Protein AF-A0A7R9DCB0-F1 (afdb_monomer_lite)

Foldseek 3Di:
DDPVVLVQLLDLVSLQVLLVLLVDDPPDPVSVVVNVVSVVVVLVVLPVPPRCLSNLLSQLPPHDLVSVLVSCVSDVSSLVSVLVVLVVLVVQWDWDQDPVGTAIDGDPVPPDHPRSGPVSSVVSLVSQCVRDDPSVVVSVVSVVVPQPDDPQQAQLLVVLCVVCVVVVHHSVQKFKAAPVLHTDDSRDGPNVCCVVRNRHMDMDGPVSRPPPDDDPPPDDD

pLDDT: mean 75.62, std 14.61, range [38.06, 93.31]

Radius of gyration: 23.52 Å; chains: 1; bounding box: 50×30×94 Å

Secondary structure (DSSP, 8-state):
--HHHHHHHT-HHHHHHHHHHHTS---SHHHHHHHHHHHHHHHHHHH-TTT-HHHHHIIIIIS-HHHHHHHHHH-HHHHHHHHHHHHHHHHTEEEEEETTEEEEEE-TT-TT-----HHHHHHHHHHHHT-SHHHHHHHHHHHHHS-----TTSBHHHHHHHHHHHTTS-GGGEEEEETT-PBPPSSSBHHHHHHHH-S-EEEEEGGGTTTT-----PPP-

Sequence (221 aa):
MSQDIMILISDPQFAQKVLQVLLFEENEEEVRDLQNEVLKTVLVNMDDKKLLLPFWYALASTIDKTIIVSVCEKYPRFLTALLNLIMWSGKSMVCKYGSVGCTTVAAESESTAPVVQHHHLVELVKYVSMGAGDVGYQMKQVLYTLKLSVPESTPFTAVLKFAAEEFKVPPATSAIITDDGIGINPQQTAGNVFLKHGSELRLIPRDRVGSSTRTFSMGSS

Structure (mmCIF, N/CA/C/O backbone):
data_AF-A0A7R9DCB0-F1
#
_entry.id   AF-A0A7R9DCB0-F1
#
loop_
_atom_site.group_PDB
_atom_site.id
_atom_site.type_symbol
_atom_site.label_atom_id
_atom_site.label_alt_id
_atom_site.label_comp_id
_atom_site.label_asym_id
_atom_site.label_entity_id
_atom_site.label_seq_id
_atom_site.pdbx_PDB_ins_code
_atom_site.Cartn_x
_atom_site.Cartn_y
_atom_site.Cartn_z
_atom_site.occupancy
_atom_site.B_iso_or_equiv
_atom_site.auth_seq_id
_atom_site.auth_comp_id
_atom_site.auth_asym_id
_atom_site.auth_atom_id
_atom_site.pdbx_PDB_model_num
ATOM 1 N N . MET A 1 1 ? 3.752 11.216 25.650 1.00 48.97 1 MET A N 1
ATOM 2 C CA . MET A 1 1 ? 2.800 10.115 25.398 1.00 48.97 1 MET A CA 1
ATOM 3 C C . MET A 1 1 ? 3.544 8.825 25.701 1.00 48.97 1 MET A C 1
ATOM 5 O O . MET A 1 1 ? 4.619 8.635 25.152 1.00 48.97 1 MET A O 1
ATOM 9 N N . SER A 1 2 ? 3.078 8.101 26.722 1.00 49.34 2 SER A N 1
ATOM 10 C CA . SER A 1 2 ? 3.843 7.154 27.557 1.00 49.34 2 SER A CA 1
ATOM 11 C C . SER A 1 2 ? 4.247 5.872 26.818 1.00 49.34 2 SER A C 1
ATOM 13 O O . SER A 1 2 ? 3.501 5.407 25.959 1.00 49.34 2 SER A O 1
ATOM 15 N N . GLN A 1 3 ? 5.384 5.274 27.191 1.00 51.78 3 GLN A N 1
ATOM 16 C CA . GLN A 1 3 ? 5.878 3.964 26.723 1.00 51.78 3 GLN A CA 1
ATOM 17 C C . GLN A 1 3 ? 4.808 2.854 26.724 1.00 51.78 3 GLN A C 1
ATOM 19 O O . GLN A 1 3 ? 4.888 1.930 25.919 1.00 51.78 3 GLN A O 1
ATOM 24 N N . ASP A 1 4 ? 3.780 2.970 27.561 1.00 51.28 4 ASP A N 1
ATOM 25 C CA . ASP A 1 4 ? 2.681 2.005 27.677 1.00 51.28 4 ASP A CA 1
ATOM 26 C C . ASP A 1 4 ? 1.813 1.919 26.412 1.00 51.28 4 ASP A C 1
ATOM 28 O O . ASP A 1 4 ? 1.389 0.834 26.016 1.00 51.28 4 ASP A O 1
ATOM 32 N N . ILE A 1 5 ? 1.602 3.047 25.724 1.00 54.16 5 ILE A N 1
ATOM 33 C CA . ILE A 1 5 ? 0.873 3.078 24.448 1.00 54.16 5 ILE A CA 1
ATOM 34 C C . ILE A 1 5 ? 1.694 2.358 23.369 1.00 54.16 5 ILE A C 1
ATOM 36 O O . ILE A 1 5 ? 1.152 1.568 22.607 1.00 54.16 5 ILE A O 1
ATOM 40 N N . MET A 1 6 ? 3.016 2.543 23.352 1.00 51.22 6 MET A N 1
ATOM 41 C CA . MET A 1 6 ? 3.906 1.860 22.403 1.00 51.22 6 MET A CA 1
ATOM 42 C C . MET A 1 6 ? 3.903 0.337 22.587 1.00 51.22 6 MET A C 1
ATOM 44 O O . MET A 1 6 ? 3.949 -0.401 21.603 1.00 51.22 6 MET A O 1
ATOM 48 N N . ILE A 1 7 ? 3.807 -0.139 23.830 1.00 56.34 7 ILE A N 1
ATOM 49 C CA . ILE A 1 7 ? 3.701 -1.570 24.147 1.00 56.34 7 ILE A CA 1
ATOM 50 C C . ILE A 1 7 ? 2.356 -2.130 23.668 1.00 56.34 7 ILE A C 1
ATOM 52 O O . ILE A 1 7 ? 2.331 -3.182 23.034 1.00 56.34 7 ILE A O 1
ATOM 56 N N . LEU A 1 8 ? 1.253 -1.412 23.902 1.00 56.34 8 LEU A N 1
ATOM 57 C CA . LEU A 1 8 ? -0.088 -1.833 23.482 1.00 56.34 8 LEU A CA 1
ATOM 58 C C . LEU A 1 8 ? -0.230 -1.907 21.958 1.00 56.34 8 LEU A C 1
ATOM 60 O O . LEU A 1 8 ? -0.760 -2.881 21.438 1.00 56.34 8 LEU A O 1
ATOM 64 N N . ILE A 1 9 ? 0.286 -0.919 21.225 1.00 56.91 9 ILE A N 1
ATOM 65 C CA . ILE A 1 9 ? 0.209 -0.905 19.757 1.00 56.91 9 ILE A CA 1
ATOM 66 C C . ILE A 1 9 ? 1.151 -1.963 19.131 1.00 56.91 9 ILE A C 1
ATOM 68 O O . ILE A 1 9 ? 0.952 -2.393 17.994 1.00 56.91 9 ILE A O 1
ATOM 72 N N . SER A 1 10 ? 2.161 -2.426 19.876 1.00 62.38 10 SER A N 1
ATOM 73 C CA . SER A 1 10 ? 3.042 -3.518 19.442 1.00 62.38 10 SER A CA 1
ATOM 74 C C . SER A 1 10 ? 2.387 -4.898 19.507 1.00 62.38 10 SER A C 1
ATOM 76 O O . SER A 1 10 ? 2.922 -5.829 18.909 1.00 62.38 10 SER A O 1
ATOM 78 N N . ASP A 1 11 ? 1.254 -5.047 20.203 1.00 76.44 11 ASP A N 1
ATOM 79 C CA . ASP A 1 11 ? 0.471 -6.282 20.212 1.00 76.44 11 ASP A CA 1
ATOM 80 C C . ASP A 1 11 ? -0.483 -6.326 18.997 1.00 76.44 11 ASP A C 1
ATOM 82 O O . ASP A 1 11 ? -1.438 -5.543 18.920 1.00 76.44 11 ASP A O 1
ATOM 86 N N . PRO A 1 12 ? -0.286 -7.271 18.056 1.00 74.19 12 PRO A N 1
ATOM 87 C CA . PRO A 1 12 ? -1.187 -7.484 16.930 1.00 74.19 12 PRO A CA 1
ATOM 88 C C . PRO A 1 12 ? -2.656 -7.666 17.304 1.00 74.19 12 PRO A C 1
ATOM 90 O O . PRO A 1 12 ? -3.538 -7.209 16.575 1.00 74.19 12 PRO A O 1
ATOM 93 N N . GLN A 1 13 ? -2.932 -8.344 18.421 1.00 81.38 13 GLN A N 1
ATOM 94 C CA . GLN A 1 13 ? -4.302 -8.628 18.842 1.00 81.38 13 GLN A CA 1
ATOM 95 C C . GLN A 1 13 ? -4.990 -7.360 19.335 1.00 81.38 13 GLN A C 1
ATOM 97 O O . GLN A 1 13 ? -6.164 -7.133 19.035 1.00 81.38 13 GLN A O 1
ATOM 102 N N . PHE A 1 14 ? -4.255 -6.513 20.054 1.00 82.50 14 PHE A N 1
ATOM 103 C CA . PHE A 1 14 ? -4.740 -5.203 20.458 1.00 82.50 14 PHE A CA 1
ATOM 104 C C . PHE A 1 14 ? -5.009 -4.317 19.238 1.00 82.50 14 PHE A C 1
ATOM 106 O O . PHE A 1 14 ? -6.107 -3.777 19.110 1.00 82.50 14 PHE A O 1
ATOM 113 N N . ALA A 1 15 ? -4.064 -4.236 18.297 1.00 79.44 15 ALA A N 1
ATOM 114 C CA . ALA A 1 15 ? -4.225 -3.459 17.069 1.00 79.44 15 ALA A CA 1
ATOM 115 C C . ALA A 1 15 ? -5.447 -3.911 16.247 1.00 79.44 15 ALA A C 1
ATOM 117 O O . ALA A 1 15 ? -6.236 -3.080 15.795 1.00 79.44 15 ALA A O 1
ATOM 118 N N . GLN A 1 16 ? -5.664 -5.223 16.116 1.00 85.75 16 GLN A N 1
ATOM 119 C CA . GLN A 1 16 ? -6.851 -5.759 15.452 1.00 85.75 16 GLN A CA 1
ATOM 120 C C . GLN A 1 16 ? -8.144 -5.374 16.180 1.00 85.75 16 GLN A C 1
ATOM 122 O O . GLN A 1 16 ? -9.100 -4.953 15.530 1.00 85.75 16 GLN A O 1
ATOM 127 N N . LYS A 1 17 ? -8.184 -5.473 17.515 1.00 87.12 17 LYS A N 1
ATOM 128 C CA . LYS A 1 17 ? -9.358 -5.061 18.300 1.00 87.12 17 LYS A CA 1
ATOM 129 C C . LYS A 1 17 ? -9.654 -3.571 18.153 1.00 87.12 17 LYS A C 1
ATOM 131 O O . LYS A 1 17 ? -10.816 -3.206 18.021 1.00 87.12 17 LYS A O 1
ATOM 136 N N . VAL A 1 18 ? -8.628 -2.720 18.117 1.00 85.81 18 VAL A N 1
ATOM 137 C CA . VAL A 1 18 ? -8.789 -1.278 17.865 1.00 85.81 18 VAL A CA 1
ATOM 138 C C . VAL A 1 18 ? -9.456 -1.032 16.510 1.00 85.81 18 VAL A C 1
ATOM 140 O O . VAL A 1 18 ? -10.394 -0.243 16.426 1.00 85.81 18 VAL A O 1
ATOM 143 N N . LEU A 1 19 ? -9.044 -1.744 15.457 1.00 87.25 19 LEU A N 1
ATOM 144 C CA . LEU A 1 19 ? -9.691 -1.638 14.145 1.00 87.25 19 LEU A CA 1
ATOM 145 C C . LEU A 1 19 ? -11.119 -2.198 14.143 1.00 87.25 19 LEU A C 1
ATOM 147 O O . LEU A 1 19 ? -11.992 -1.635 13.494 1.00 87.25 19 LEU A O 1
ATOM 151 N N . GLN A 1 20 ? -11.391 -3.262 14.899 1.00 89.38 20 GLN A N 1
ATOM 152 C CA . GLN A 1 20 ? -12.753 -3.774 15.067 1.00 89.38 20 GLN A CA 1
ATOM 153 C C . GLN A 1 20 ? -13.662 -2.768 15.780 1.00 89.38 20 GLN A C 1
ATOM 155 O O . GLN A 1 20 ? -14.840 -2.691 15.439 1.00 89.38 20 GLN A O 1
ATOM 160 N N . VAL A 1 21 ? -13.128 -1.946 16.698 1.00 88.88 21 VAL A N 1
ATOM 161 C CA . VAL A 1 21 ? -13.912 -0.880 17.344 1.00 88.88 21 VAL A CA 1
ATOM 162 C C . VAL A 1 21 ? -14.465 0.108 16.317 1.00 88.88 21 VAL A C 1
ATOM 164 O O . VAL A 1 21 ? -15.625 0.515 16.398 1.00 88.88 21 VAL A O 1
ATOM 167 N N . LEU A 1 22 ? -13.660 0.433 15.303 1.00 88.44 22 LEU A N 1
ATOM 168 C CA . LEU A 1 22 ? -14.050 1.307 14.196 1.00 88.44 22 LEU A CA 1
ATOM 169 C C . LEU A 1 22 ? -15.174 0.710 13.330 1.00 88.44 22 LEU A C 1
ATOM 171 O O . LEU A 1 22 ? -15.879 1.447 12.645 1.00 88.44 22 LEU A O 1
ATOM 175 N N . LEU A 1 23 ? -15.375 -0.608 13.370 1.00 90.56 23 LEU A N 1
ATOM 176 C CA . LEU A 1 23 ? -16.387 -1.314 12.582 1.00 90.56 23 LEU A CA 1
ATOM 177 C C . LEU A 1 23 ? -17.675 -1.631 13.354 1.00 90.56 23 LEU A C 1
ATOM 179 O O . LEU A 1 23 ? -18.589 -2.195 12.758 1.00 90.56 23 LEU A O 1
ATOM 183 N N . PHE A 1 24 ? -17.784 -1.277 14.641 1.00 89.31 24 PHE A N 1
ATOM 184 C CA . PHE A 1 24 ? -19.044 -1.450 15.375 1.00 89.31 24 PHE A CA 1
ATOM 185 C C . PHE A 1 24 ? -20.190 -0.645 14.751 1.00 89.31 24 PHE A C 1
ATOM 187 O O . PHE A 1 24 ? -19.980 0.443 14.199 1.00 89.31 24 PHE A O 1
ATOM 194 N N . GLU A 1 25 ? -21.401 -1.191 14.882 1.00 83.94 25 GLU A N 1
ATOM 195 C CA . GLU A 1 25 ? -22.645 -0.541 14.473 1.00 83.94 25 GLU A CA 1
ATOM 196 C C . GLU A 1 25 ? -22.873 0.757 15.256 1.00 83.94 25 GLU A C 1
ATOM 198 O O . GLU A 1 25 ? -22.782 0.802 16.484 1.00 83.94 25 GLU A O 1
ATOM 203 N N . GLU A 1 26 ? -23.192 1.823 14.529 1.00 79.50 26 GLU A N 1
ATOM 204 C CA . GLU A 1 26 ? -23.375 3.175 15.060 1.00 79.50 26 GLU A CA 1
ATOM 205 C C . GLU A 1 26 ? -24.809 3.387 15.558 1.00 79.50 26 GLU A C 1
ATOM 207 O O . GLU A 1 26 ? -25.540 4.246 15.067 1.00 79.50 26 GLU A O 1
ATOM 212 N N . ASN A 1 27 ? -25.230 2.576 16.526 1.00 77.38 27 ASN A N 1
ATOM 213 C CA . ASN A 1 27 ? -26.588 2.652 17.070 1.00 77.38 27 ASN A CA 1
ATOM 214 C C . ASN A 1 27 ? -26.762 3.824 18.058 1.00 77.38 27 ASN A C 1
ATOM 216 O O . ASN A 1 27 ? -27.882 4.275 18.289 1.00 77.38 27 ASN A O 1
ATOM 220 N N . GLU A 1 28 ? -25.659 4.353 18.597 1.00 86.00 28 GLU A N 1
ATOM 221 C CA . GLU A 1 28 ? -25.635 5.422 19.601 1.00 86.00 28 GLU A CA 1
ATOM 222 C C . GLU A 1 28 ? -24.622 6.521 19.226 1.00 86.00 28 GLU A C 1
ATOM 224 O O . GLU A 1 28 ? -23.598 6.269 18.586 1.00 86.00 28 GLU A O 1
ATOM 229 N N . GLU A 1 29 ? -24.904 7.770 19.610 1.00 86.94 29 GLU A N 1
ATOM 230 C CA . GLU A 1 29 ? -24.017 8.921 19.365 1.00 86.94 29 GLU A CA 1
ATOM 231 C C . GLU A 1 29 ? -22.668 8.775 20.084 1.00 86.94 29 GLU A C 1
ATOM 233 O O . GLU A 1 29 ? -21.623 8.996 19.479 1.00 86.94 29 GLU A O 1
ATOM 238 N N . GLU A 1 30 ? -22.683 8.255 21.310 1.00 86.38 30 GLU A N 1
ATOM 239 C CA . GLU A 1 30 ? -21.487 7.997 22.122 1.00 86.38 30 GLU A CA 1
ATOM 240 C C . GLU A 1 30 ? -20.508 7.029 21.434 1.00 86.38 30 GLU A C 1
ATOM 242 O O . GLU A 1 30 ? -19.288 7.203 21.498 1.00 86.38 30 GLU A O 1
ATOM 247 N N . VAL A 1 31 ? -21.034 6.031 20.712 1.00 85.69 31 VAL A N 1
ATOM 248 C CA . VAL A 1 31 ? -20.224 5.068 19.950 1.00 85.69 31 VAL A CA 1
ATOM 249 C C . VAL A 1 31 ? -19.531 5.752 18.772 1.00 85.69 31 VAL A C 1
ATOM 251 O O . VAL A 1 31 ? -18.359 5.473 18.510 1.00 85.69 31 VAL A O 1
ATOM 254 N N . ARG A 1 32 ? -20.205 6.684 18.086 1.00 86.12 32 ARG A N 1
ATOM 255 C CA . ARG A 1 32 ? -19.597 7.468 16.996 1.00 86.12 32 ARG A CA 1
ATOM 256 C C . ARG A 1 32 ? -18.500 8.390 17.503 1.00 86.12 32 ARG A C 1
ATOM 258 O O . ARG A 1 32 ? -17.445 8.471 16.877 1.00 86.12 32 ARG A O 1
ATOM 265 N N . ASP A 1 33 ? -18.716 9.047 18.636 1.00 87.31 33 ASP A N 1
ATOM 266 C CA . ASP A 1 33 ? -17.707 9.916 19.244 1.00 87.31 33 ASP A CA 1
AT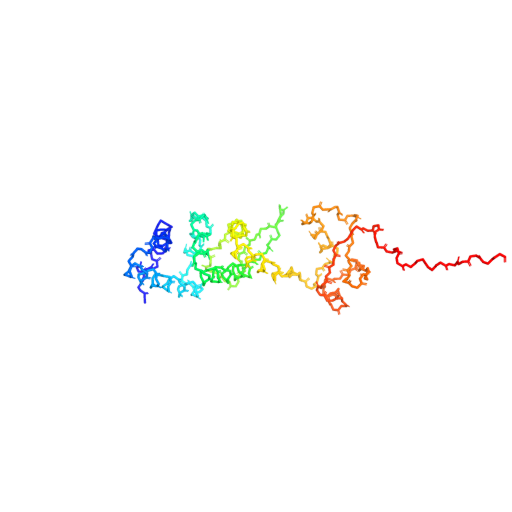OM 267 C C . ASP A 1 33 ? -16.466 9.125 19.659 1.00 87.31 33 ASP A C 1
ATOM 269 O O . ASP A 1 33 ? -15.339 9.521 19.346 1.00 87.31 33 ASP A O 1
ATOM 273 N N . LEU A 1 34 ? -16.663 7.947 20.261 1.00 87.62 34 LEU A N 1
ATOM 274 C CA . LEU A 1 34 ? -15.571 7.031 20.570 1.00 87.62 34 LEU A CA 1
ATOM 275 C C . LEU A 1 34 ? -14.826 6.595 19.301 1.00 87.62 34 LEU A C 1
ATOM 277 O O . LEU A 1 34 ? -13.597 6.649 19.266 1.00 87.62 34 LEU A O 1
ATOM 281 N N . GLN A 1 35 ? -15.541 6.197 18.245 1.00 88.38 35 GLN A N 1
ATOM 282 C CA . GLN A 1 35 ? -14.929 5.808 16.971 1.00 88.38 35 GLN A CA 1
ATOM 283 C C . GLN A 1 35 ? -14.122 6.950 16.348 1.00 88.38 35 GLN A C 1
ATOM 285 O O . GLN A 1 35 ? -13.016 6.718 15.860 1.00 88.38 35 GLN A O 1
ATOM 290 N N . ASN A 1 36 ? -14.625 8.184 16.401 1.00 87.62 36 ASN A N 1
ATOM 291 C CA . ASN A 1 36 ? -13.925 9.358 15.889 1.00 87.62 36 ASN A CA 1
ATOM 292 C C . ASN A 1 36 ? -12.640 9.652 16.671 1.00 87.62 36 ASN A C 1
ATOM 294 O O . ASN A 1 36 ? -11.609 9.940 16.058 1.00 87.62 36 ASN A O 1
ATOM 298 N N . GLU A 1 37 ? -12.664 9.545 18.001 1.00 87.06 37 GLU A N 1
ATOM 299 C CA . GLU A 1 37 ? -11.473 9.787 18.821 1.00 87.06 37 GLU A CA 1
ATOM 300 C C . GLU A 1 37 ? -10.439 8.659 18.668 1.00 87.06 37 GLU A C 1
ATOM 302 O O . GLU A 1 37 ? -9.235 8.924 18.568 1.00 87.06 37 GLU A O 1
ATOM 307 N N . VAL A 1 38 ? -10.893 7.405 18.544 1.00 87.00 38 VAL A N 1
ATOM 308 C CA . VAL A 1 38 ?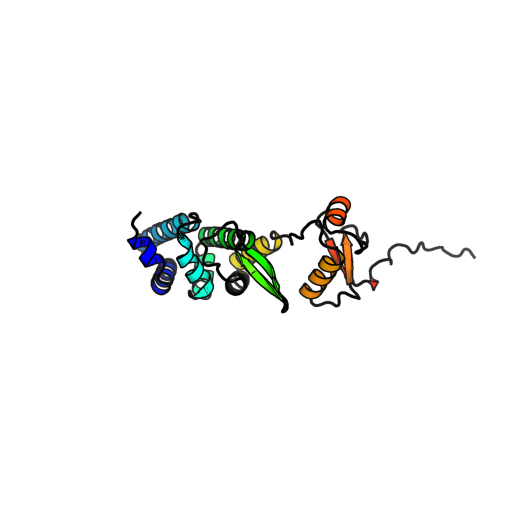 -10.030 6.261 18.208 1.00 87.00 38 VAL A CA 1
ATOM 309 C C . VAL A 1 38 ? -9.402 6.460 16.831 1.00 87.00 38 VAL A C 1
ATOM 311 O O . VAL A 1 38 ? -8.182 6.369 16.705 1.00 87.00 38 VAL A O 1
ATOM 314 N N . LEU A 1 39 ? -10.196 6.792 15.809 1.00 87.12 39 LEU A N 1
ATOM 315 C CA . LEU A 1 39 ? -9.706 7.033 14.452 1.00 87.12 39 LEU A CA 1
ATOM 316 C C . LEU A 1 39 ? -8.674 8.158 14.436 1.00 87.12 39 LEU A C 1
ATOM 318 O O . LEU A 1 39 ? -7.602 8.003 13.862 1.00 87.12 39 LEU A O 1
ATOM 322 N N . LYS A 1 40 ? -8.972 9.282 15.087 1.00 86.00 40 LYS A N 1
ATOM 323 C CA . LYS A 1 40 ? -8.055 10.418 15.199 1.00 86.00 40 LYS A CA 1
ATOM 324 C C . LYS A 1 40 ? -6.747 10.011 15.872 1.00 86.00 40 LYS A C 1
ATOM 326 O O . LYS A 1 40 ? -5.682 10.365 15.377 1.00 86.00 40 LYS A O 1
ATOM 331 N N . THR A 1 41 ? -6.818 9.237 16.953 1.00 82.50 41 THR A N 1
ATOM 332 C CA . THR A 1 41 ? -5.632 8.720 17.643 1.00 82.50 41 THR A CA 1
ATOM 333 C C . THR A 1 41 ? -4.817 7.816 16.723 1.00 82.50 41 THR A C 1
ATOM 335 O O . THR A 1 41 ? -3.604 7.983 16.616 1.00 82.50 41 THR A O 1
ATOM 338 N N . VAL A 1 42 ? -5.460 6.895 16.004 1.00 80.56 42 VAL A N 1
ATOM 339 C CA . VAL A 1 42 ? -4.785 6.016 15.042 1.00 80.56 42 VAL A CA 1
ATOM 340 C C . VAL A 1 42 ? -4.118 6.835 13.935 1.00 80.56 42 VAL A C 1
ATOM 342 O O . VAL A 1 42 ? -2.935 6.639 13.685 1.00 80.56 42 VAL A O 1
ATOM 345 N N . LEU A 1 43 ? -4.819 7.804 13.339 1.00 81.62 43 LEU A N 1
ATOM 346 C CA . LEU A 1 43 ? -4.292 8.658 12.269 1.00 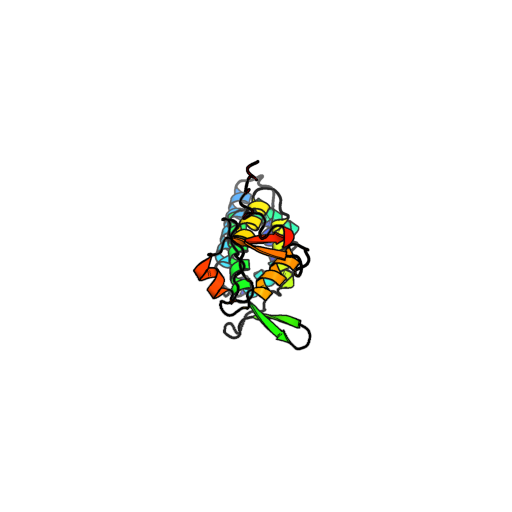81.62 43 LEU A CA 1
ATOM 347 C C . LEU A 1 43 ? -3.095 9.509 12.713 1.00 81.62 43 LEU A C 1
ATOM 349 O O . LEU A 1 43 ? -2.094 9.561 12.007 1.00 81.62 43 LEU A O 1
ATOM 353 N N . VAL A 1 44 ? -3.165 10.134 13.894 1.00 76.81 44 VAL A N 1
ATOM 354 C CA . VAL A 1 44 ? -2.046 10.920 14.446 1.00 76.81 44 VAL A CA 1
ATOM 355 C C . VAL A 1 44 ? -0.812 10.048 14.626 1.00 76.81 44 VAL A C 1
ATOM 357 O O . VAL A 1 44 ? 0.299 10.480 14.328 1.00 76.81 44 VAL A O 1
ATOM 360 N N . ASN A 1 45 ? -1.003 8.809 15.079 1.00 70.88 45 ASN A N 1
ATOM 361 C CA . ASN A 1 45 ? 0.109 7.882 15.174 1.00 70.88 45 ASN A CA 1
ATOM 362 C C . ASN A 1 45 ? 0.585 7.448 13.778 1.00 70.88 45 ASN A C 1
ATOM 364 O O . ASN A 1 45 ? 1.792 7.358 13.592 1.00 70.88 45 ASN A O 1
ATOM 368 N N . MET A 1 46 ? -0.315 7.244 12.795 1.00 71.12 46 MET A N 1
ATOM 369 C CA . MET A 1 46 ? 0.016 6.902 11.391 1.00 71.12 46 MET A CA 1
ATOM 370 C C . MET A 1 46 ? 0.920 7.936 10.716 1.00 71.12 46 MET A C 1
ATOM 372 O O . MET A 1 46 ? 1.751 7.572 9.886 1.00 71.12 46 MET A O 1
ATOM 376 N N . ASP A 1 47 ? 0.831 9.201 11.114 1.00 65.81 47 ASP A N 1
ATOM 377 C CA . ASP A 1 47 ? 1.717 10.248 10.608 1.00 65.81 47 ASP A CA 1
ATOM 378 C C . ASP A 1 47 ? 3.102 10.263 11.294 1.00 65.81 47 ASP A C 1
ATOM 380 O O . ASP A 1 47 ? 4.075 10.770 10.717 1.00 65.81 47 ASP A O 1
ATOM 384 N N . ASP A 1 48 ? 3.245 9.668 12.487 1.00 67.56 48 ASP A N 1
ATOM 385 C CA . ASP A 1 48 ? 4.527 9.572 13.192 1.00 67.56 48 ASP A CA 1
ATOM 386 C C . ASP A 1 48 ? 5.368 8.384 12.691 1.00 67.56 48 ASP A C 1
ATOM 388 O O . ASP A 1 48 ? 5.295 7.239 13.151 1.00 67.56 48 ASP A O 1
ATOM 392 N N . LYS A 1 49 ? 6.244 8.705 11.736 1.00 60.62 49 LYS A N 1
ATOM 393 C CA . LYS A 1 49 ? 7.135 7.774 11.028 1.00 60.62 49 LYS A CA 1
ATOM 394 C C . LYS A 1 49 ? 8.069 6.963 11.940 1.00 60.62 49 LYS A C 1
ATOM 396 O O . LYS A 1 49 ? 8.579 5.939 11.495 1.00 60.62 49 LYS A O 1
ATOM 401 N N . LYS A 1 50 ? 8.336 7.402 13.181 1.00 58.53 50 LYS A N 1
ATOM 402 C CA . LYS A 1 50 ? 9.275 6.731 14.104 1.00 58.53 50 LYS A CA 1
ATOM 403 C C . LYS A 1 50 ? 8.585 5.854 15.150 1.00 58.53 50 LYS A C 1
ATOM 405 O O . LYS A 1 50 ? 9.209 4.903 15.614 1.00 58.53 50 LYS A O 1
ATOM 410 N N . LEU A 1 51 ? 7.335 6.147 15.522 1.00 55.91 51 LEU A N 1
ATOM 411 C CA . LEU A 1 51 ? 6.634 5.419 16.589 1.00 55.91 51 LEU A CA 1
ATOM 412 C C . LEU A 1 51 ? 5.974 4.106 16.130 1.00 55.91 51 LEU A C 1
ATOM 414 O O . LEU A 1 51 ? 5.792 3.198 16.935 1.00 55.91 51 LEU A O 1
ATOM 418 N N . LEU A 1 52 ? 5.626 3.959 14.853 1.00 56.56 52 LEU A N 1
ATOM 419 C CA . LEU A 1 52 ? 4.658 2.930 14.443 1.00 56.56 52 LEU A CA 1
ATOM 420 C C . LEU A 1 52 ? 5.203 1.662 13.806 1.00 56.56 52 LEU A C 1
ATOM 422 O O . LEU A 1 52 ? 4.461 0.796 13.364 1.00 56.56 52 LEU A O 1
ATOM 426 N N . LEU A 1 53 ? 6.501 1.519 13.758 1.00 64.56 53 LEU A N 1
ATOM 427 C CA . LEU A 1 53 ? 7.176 0.351 13.224 1.00 64.56 53 LEU A CA 1
ATOM 428 C C . LEU A 1 53 ? 6.552 -1.018 13.612 1.00 64.56 53 LEU A C 1
ATOM 430 O O . LEU A 1 53 ? 6.328 -1.838 12.717 1.00 64.56 53 LEU A O 1
ATOM 434 N N . PRO A 1 54 ? 6.191 -1.263 14.891 1.00 68.50 54 PRO A N 1
ATOM 435 C CA . PRO A 1 54 ? 5.541 -2.510 15.298 1.00 68.50 54 PRO A CA 1
ATOM 436 C C . PRO A 1 54 ? 4.079 -2.592 14.840 1.00 68.50 54 PRO A C 1
ATOM 438 O O . PRO A 1 54 ? 3.621 -3.648 14.412 1.00 68.50 54 PRO A O 1
ATOM 441 N N . PHE A 1 55 ? 3.361 -1.466 14.860 1.00 70.56 55 PHE A N 1
ATOM 442 C CA . PHE A 1 55 ? 1.985 -1.372 14.372 1.00 70.56 55 PHE A CA 1
ATOM 443 C C . PHE A 1 55 ? 1.889 -1.630 12.873 1.00 70.56 55 PHE A C 1
ATOM 445 O O . PHE A 1 55 ? 0.998 -2.334 12.419 1.00 70.56 55 PHE A O 1
ATOM 452 N N . TRP A 1 56 ? 2.814 -1.072 12.095 1.00 71.81 56 TRP A N 1
ATOM 453 C CA . TRP A 1 56 ? 2.880 -1.249 10.651 1.00 71.81 56 TRP A CA 1
ATOM 454 C C . TRP A 1 56 ? 3.197 -2.682 10.284 1.00 71.81 56 TRP A C 1
ATOM 456 O O . TRP A 1 56 ? 2.568 -3.243 9.387 1.00 71.81 56 TRP A O 1
ATOM 466 N N . TYR A 1 57 ? 4.140 -3.286 11.008 1.00 74.06 57 TYR A N 1
ATOM 467 C CA . TYR A 1 57 ? 4.385 -4.709 10.887 1.00 74.06 57 TYR A CA 1
ATOM 468 C C . TYR A 1 57 ? 3.111 -5.496 11.188 1.00 74.06 57 TYR A C 1
ATOM 470 O O . TYR A 1 57 ? 2.744 -6.352 10.386 1.00 74.06 57 TYR A O 1
ATOM 478 N N . ALA A 1 58 ? 2.396 -5.175 12.268 1.00 76.44 58 ALA A N 1
ATOM 479 C CA . ALA A 1 58 ? 1.153 -5.854 12.601 1.00 76.44 58 ALA A CA 1
ATOM 480 C C . ALA A 1 58 ? 0.084 -5.678 11.506 1.00 76.44 58 ALA A C 1
ATOM 482 O O . ALA A 1 58 ? -0.499 -6.649 11.030 1.00 76.44 58 ALA A O 1
ATOM 483 N N . LEU A 1 59 ? -0.116 -4.456 11.024 1.00 77.94 59 LEU A N 1
ATOM 484 C CA . LEU A 1 59 ? -1.097 -4.132 9.993 1.00 77.94 59 LEU A CA 1
ATOM 485 C C . LEU A 1 59 ? -0.803 -4.853 8.673 1.00 77.94 59 LEU A C 1
ATOM 487 O O . LEU A 1 59 ? -1.711 -5.400 8.054 1.00 77.94 59 LEU A O 1
ATOM 491 N N . ALA A 1 60 ? 0.461 -4.917 8.258 1.00 75.81 60 ALA A N 1
ATOM 492 C CA . ALA A 1 60 ? 0.838 -5.597 7.023 1.00 75.81 60 ALA A CA 1
ATOM 493 C C . ALA A 1 60 ? 0.860 -7.130 7.162 1.00 75.81 60 ALA A C 1
ATOM 495 O O . ALA A 1 60 ? 0.434 -7.839 6.250 1.00 75.81 60 ALA A O 1
ATOM 496 N N . SER A 1 61 ? 1.355 -7.662 8.283 1.00 75.62 61 SER A N 1
ATOM 497 C CA . SER A 1 61 ? 1.632 -9.099 8.422 1.00 75.62 61 SER A CA 1
ATOM 498 C C . SER A 1 61 ? 0.549 -9.868 9.178 1.00 75.62 61 SER A C 1
ATOM 500 O O . SER A 1 61 ? 0.086 -10.890 8.677 1.00 75.62 61 SER A O 1
ATOM 502 N N . THR A 1 62 ? 0.076 -9.381 10.325 1.00 79.38 62 THR A N 1
ATOM 503 C CA . THR A 1 62 ? -0.716 -10.184 11.273 1.00 79.38 62 THR A CA 1
ATOM 504 C C . THR A 1 62 ? -2.209 -9.875 11.273 1.00 79.38 62 THR A C 1
ATOM 506 O O . THR A 1 62 ? -3.003 -10.802 11.401 1.00 79.38 62 THR A O 1
ATOM 509 N N . ILE A 1 63 ? -2.608 -8.613 11.110 1.00 84.12 63 ILE A N 1
ATOM 510 C CA . ILE A 1 63 ? -4.022 -8.215 11.110 1.00 84.12 63 ILE A CA 1
ATOM 511 C C . ILE A 1 63 ? -4.728 -8.818 9.889 1.00 84.12 63 ILE A C 1
ATOM 513 O O . ILE A 1 63 ? -4.141 -8.928 8.809 1.00 84.12 63 ILE A O 1
ATOM 517 N N . ASP A 1 64 ? -5.991 -9.209 10.062 1.00 85.81 64 ASP A N 1
ATOM 518 C CA . ASP A 1 64 ? -6.853 -9.685 8.980 1.00 85.81 64 ASP A CA 1
ATOM 519 C C . ASP A 1 64 ? -7.095 -8.583 7.933 1.00 85.81 64 ASP A C 1
ATOM 521 O O . ASP A 1 64 ? -7.528 -7.469 8.238 1.00 85.81 64 ASP A O 1
ATOM 525 N N . LYS A 1 65 ? -6.828 -8.912 6.668 1.00 86.81 65 LYS A N 1
ATOM 526 C CA . LYS A 1 65 ? -6.869 -7.971 5.544 1.00 86.81 65 LYS A CA 1
ATOM 527 C C . LYS A 1 65 ? -8.305 -7.539 5.254 1.00 86.81 65 LYS A C 1
ATOM 529 O O . LYS A 1 65 ? -8.512 -6.416 4.809 1.00 86.81 65 LYS A O 1
ATOM 534 N N . THR A 1 66 ? -9.292 -8.380 5.566 1.00 87.12 66 THR A N 1
ATOM 535 C CA . THR A 1 66 ? -10.714 -8.042 5.428 1.00 87.12 66 THR A CA 1
ATOM 536 C C . THR A 1 66 ? -11.111 -6.905 6.367 1.00 87.12 66 THR A C 1
ATOM 538 O O . THR A 1 66 ? -11.763 -5.964 5.931 1.00 87.12 66 THR A O 1
ATOM 541 N N . ILE A 1 67 ? -10.625 -6.917 7.614 1.00 89.06 67 ILE A N 1
ATOM 542 C CA . ILE A 1 67 ? -10.856 -5.841 8.590 1.00 89.06 67 ILE A CA 1
ATOM 543 C C . ILE A 1 67 ? -10.246 -4.534 8.080 1.00 89.06 67 ILE A C 1
ATOM 545 O O . ILE A 1 67 ? -10.895 -3.493 8.124 1.00 89.06 67 ILE A O 1
ATOM 549 N N . ILE A 1 68 ? -9.018 -4.587 7.557 1.00 88.19 68 ILE A N 1
ATOM 550 C CA . ILE A 1 68 ? -8.328 -3.406 7.019 1.00 88.19 68 ILE A CA 1
ATOM 551 C C . ILE A 1 68 ? -9.116 -2.807 5.850 1.00 88.19 68 ILE A C 1
ATOM 553 O O . ILE A 1 68 ? -9.311 -1.592 5.814 1.00 88.19 68 ILE A O 1
ATOM 557 N N . VAL A 1 69 ? -9.590 -3.641 4.919 1.00 88.00 69 VAL A N 1
ATOM 558 C CA . VAL A 1 69 ? -10.404 -3.194 3.779 1.00 88.00 69 VAL A CA 1
ATOM 559 C C . VAL A 1 69 ? -11.703 -2.553 4.262 1.00 88.00 69 VAL A C 1
ATOM 561 O O . VAL A 1 69 ? -11.977 -1.422 3.871 1.00 88.00 69 VAL A O 1
ATOM 564 N N . SER A 1 70 ? -12.435 -3.187 5.181 1.00 89.56 70 SER A N 1
ATOM 565 C CA . SER A 1 70 ? -13.672 -2.624 5.738 1.00 89.56 70 SER A CA 1
ATOM 566 C C . SER A 1 70 ? -13.447 -1.280 6.440 1.00 89.56 70 SER A C 1
ATOM 568 O O . SER A 1 70 ? -14.255 -0.363 6.306 1.00 89.56 70 SER A O 1
ATOM 570 N N . VAL A 1 71 ? -12.332 -1.117 7.166 1.00 90.19 71 VAL A N 1
ATOM 571 C CA . VAL A 1 71 ? -11.977 0.170 7.794 1.00 90.19 71 VAL A CA 1
ATOM 572 C C . VAL A 1 71 ? -11.639 1.219 6.735 1.00 90.19 71 VAL A C 1
ATOM 574 O O . VAL A 1 71 ? -12.052 2.368 6.875 1.00 90.19 71 VAL A O 1
ATOM 577 N N . CYS A 1 72 ? -10.932 0.847 5.664 1.00 89.31 72 CYS A N 1
ATOM 578 C CA . CYS A 1 72 ? -10.657 1.751 4.543 1.00 89.31 72 CYS A CA 1
ATOM 579 C C . CYS A 1 72 ? -11.944 2.186 3.827 1.00 89.31 72 CYS A C 1
ATOM 581 O O . CYS A 1 72 ? -12.044 3.344 3.426 1.00 89.31 72 CYS A O 1
ATOM 583 N N . GLU A 1 73 ? -12.918 1.280 3.687 1.00 87.75 73 GLU A N 1
ATOM 584 C CA . GLU A 1 73 ? -14.229 1.552 3.080 1.00 87.75 73 GLU A CA 1
ATOM 585 C C . GLU A 1 73 ? -15.055 2.505 3.941 1.00 87.75 73 GLU A C 1
ATOM 587 O O . GLU A 1 73 ? -15.643 3.453 3.420 1.00 87.75 73 GLU A O 1
ATOM 592 N N . LYS A 1 74 ? -15.041 2.312 5.264 1.00 88.19 74 LYS A N 1
ATOM 593 C CA . LYS A 1 74 ? -15.761 3.179 6.201 1.00 88.19 74 LYS A CA 1
ATOM 594 C C . LYS A 1 74 ? -15.079 4.541 6.399 1.00 88.19 74 LYS A C 1
ATOM 596 O O . LYS A 1 74 ? -15.762 5.553 6.539 1.00 88.19 74 LYS A O 1
ATOM 601 N N . TYR A 1 75 ? -13.744 4.596 6.388 1.00 88.62 75 TYR A N 1
ATOM 602 C CA . TYR A 1 75 ? -12.972 5.800 6.716 1.00 88.62 75 TYR A CA 1
ATOM 603 C C . TYR A 1 75 ? -11.923 6.144 5.640 1.00 88.62 75 TYR A C 1
ATOM 605 O O . TYR A 1 75 ? -10.758 5.752 5.752 1.00 88.62 75 TYR A O 1
ATOM 613 N N . PRO A 1 76 ? -12.254 7.002 4.655 1.00 85.75 76 PRO A N 1
ATOM 614 C CA . PRO A 1 76 ? -11.323 7.391 3.587 1.00 85.75 76 PRO A CA 1
ATOM 615 C C . PRO A 1 76 ? -10.018 8.035 4.080 1.00 85.75 76 PRO A C 1
ATOM 617 O O . PRO A 1 76 ? -8.966 7.883 3.466 1.00 85.75 76 PRO A O 1
ATOM 620 N N . ARG A 1 77 ? -10.049 8.735 5.225 1.00 85.69 77 ARG A N 1
ATOM 621 C CA . ARG A 1 77 ? -8.834 9.301 5.842 1.00 85.69 77 ARG A CA 1
ATOM 622 C C . ARG A 1 77 ? -7.836 8.218 6.257 1.00 85.69 77 ARG A C 1
ATOM 624 O O . ARG A 1 77 ? -6.634 8.432 6.131 1.00 85.69 77 ARG A O 1
ATOM 631 N N . PHE A 1 78 ? -8.334 7.070 6.716 1.00 87.69 78 PHE A N 1
ATOM 632 C CA . PHE A 1 78 ? -7.505 5.918 7.059 1.00 87.69 78 PHE A CA 1
ATOM 633 C C . PHE A 1 78 ? -6.841 5.332 5.814 1.00 87.69 78 PHE A C 1
ATOM 635 O O . PHE A 1 78 ? -5.638 5.082 5.830 1.00 87.69 78 PHE A O 1
ATOM 642 N N . LEU A 1 79 ? -7.589 5.203 4.712 1.00 86.06 79 LEU A N 1
ATOM 643 C CA . LEU A 1 79 ? -7.036 4.766 3.432 1.00 86.06 79 LEU A CA 1
ATOM 644 C C . LEU A 1 79 ? -5.902 5.690 2.965 1.00 86.06 79 LEU A C 1
ATOM 646 O O . LEU A 1 79 ? -4.826 5.208 2.625 1.00 86.06 79 LEU A O 1
ATOM 650 N N . THR A 1 80 ? -6.093 7.010 3.007 1.00 84.31 80 THR A N 1
ATOM 651 C CA . THR A 1 80 ? -5.039 7.969 2.636 1.00 84.31 80 THR A CA 1
ATOM 652 C C . THR A 1 80 ? -3.782 7.811 3.497 1.00 84.31 80 THR A C 1
ATOM 654 O O . THR A 1 80 ? -2.673 7.788 2.962 1.00 84.31 80 THR A O 1
ATOM 657 N N . ALA A 1 81 ? -3.932 7.660 4.816 1.00 83.81 81 ALA A N 1
ATOM 658 C CA . ALA A 1 81 ? -2.803 7.434 5.719 1.00 83.81 81 ALA A CA 1
ATOM 659 C C . ALA A 1 81 ? -2.086 6.104 5.423 1.00 83.81 81 ALA A C 1
ATOM 661 O O . ALA A 1 81 ? -0.856 6.054 5.368 1.00 83.81 81 ALA A O 1
ATOM 662 N N . LEU A 1 82 ? -2.848 5.040 5.149 1.00 83.25 82 LEU A N 1
ATOM 663 C CA . LEU A 1 82 ? -2.317 3.732 4.768 1.00 83.25 82 LEU A CA 1
ATOM 664 C C . LEU A 1 82 ? -1.537 3.789 3.446 1.00 83.25 82 LEU A C 1
ATOM 666 O O . LEU A 1 82 ? -0.452 3.222 3.338 1.00 83.25 82 LEU A O 1
ATOM 670 N N . LEU A 1 83 ? -2.058 4.500 2.447 1.00 80.94 83 LEU A N 1
ATOM 671 C CA . LEU A 1 83 ? -1.392 4.687 1.159 1.00 80.94 83 LEU A CA 1
ATOM 672 C C . LEU A 1 83 ? -0.093 5.481 1.319 1.00 80.94 83 LEU A C 1
ATOM 674 O O . LEU A 1 83 ? 0.940 5.076 0.789 1.00 80.94 83 LEU A O 1
ATOM 678 N N . ASN A 1 84 ? -0.113 6.564 2.099 1.00 79.50 84 ASN A N 1
ATOM 679 C CA . ASN A 1 84 ? 1.081 7.353 2.402 1.00 79.50 84 ASN A CA 1
ATOM 680 C C . ASN A 1 84 ? 2.167 6.515 3.082 1.00 79.50 84 ASN A C 1
ATOM 682 O O . ASN A 1 84 ? 3.349 6.668 2.756 1.00 79.50 84 ASN A O 1
ATOM 686 N N . LEU A 1 85 ? 1.776 5.599 3.971 1.00 77.75 85 LEU A N 1
ATOM 687 C CA . LEU A 1 85 ? 2.712 4.637 4.530 1.00 77.75 85 LEU A CA 1
ATOM 688 C C . LEU A 1 85 ? 3.289 3.732 3.446 1.00 77.75 85 LEU A C 1
ATOM 690 O O . LEU A 1 85 ? 4.507 3.643 3.346 1.00 77.75 85 LEU A O 1
ATOM 694 N N . ILE A 1 86 ? 2.449 3.041 2.670 1.00 77.44 86 ILE A N 1
ATOM 695 C CA . ILE A 1 86 ? 2.909 2.081 1.654 1.00 77.44 86 ILE A CA 1
ATOM 696 C C . ILE A 1 86 ? 3.916 2.761 0.713 1.00 77.44 86 ILE A C 1
ATOM 698 O O . ILE A 1 86 ? 4.978 2.206 0.429 1.00 77.44 86 ILE A O 1
ATOM 702 N N . MET A 1 87 ? 3.624 4.000 0.308 1.00 76.50 87 MET A N 1
ATOM 703 C CA . MET A 1 87 ? 4.517 4.849 -0.482 1.00 76.50 87 MET A CA 1
ATOM 704 C C . MET A 1 87 ? 5.851 5.125 0.218 1.00 76.50 87 MET A C 1
ATOM 706 O O . MET A 1 87 ? 6.907 5.042 -0.408 1.00 76.50 87 MET A O 1
ATOM 710 N N . TRP A 1 88 ? 5.818 5.491 1.500 1.00 76.19 88 TRP A N 1
ATOM 711 C CA . TRP A 1 88 ? 7.023 5.738 2.288 1.00 76.19 88 TRP A CA 1
ATOM 712 C C . TRP A 1 88 ? 7.853 4.461 2.455 1.00 76.19 88 TRP A C 1
ATOM 714 O O . TRP A 1 88 ? 9.042 4.470 2.143 1.00 76.19 88 TRP A O 1
ATOM 724 N N . SER A 1 89 ? 7.226 3.346 2.837 1.00 73.75 89 SER A N 1
ATOM 725 C CA . SER A 1 89 ? 7.895 2.054 2.988 1.00 73.75 89 SER A CA 1
ATOM 726 C C . SER A 1 89 ? 8.537 1.593 1.681 1.00 73.75 89 SER A C 1
ATOM 728 O O . SER A 1 89 ? 9.674 1.135 1.701 1.00 73.75 89 SER A O 1
ATOM 730 N N . GLY A 1 90 ? 7.861 1.775 0.542 1.00 72.69 90 GLY A N 1
ATOM 731 C CA . GLY A 1 90 ? 8.430 1.483 -0.773 1.00 72.69 90 GLY A CA 1
ATOM 732 C C . GLY A 1 90 ? 9.646 2.353 -1.116 1.00 72.69 90 GLY A C 1
ATOM 733 O O . GLY A 1 90 ? 10.625 1.843 -1.651 1.00 72.69 90 GLY A O 1
ATOM 734 N N . LYS A 1 91 ? 9.633 3.648 -0.769 1.00 72.31 91 LYS A N 1
ATOM 735 C CA . LYS A 1 91 ? 10.779 4.557 -0.987 1.00 72.31 91 LYS A CA 1
ATOM 736 C C . LYS A 1 91 ? 11.991 4.218 -0.119 1.00 72.31 91 LYS A C 1
ATOM 738 O O . LYS A 1 91 ? 13.117 4.438 -0.555 1.00 72.31 91 LYS A O 1
ATOM 743 N N . SER A 1 92 ? 11.766 3.691 1.081 1.00 69.31 92 SER A N 1
ATOM 744 C CA . SER A 1 92 ? 12.834 3.258 1.992 1.00 69.31 92 SER A CA 1
ATOM 745 C C . SER A 1 92 ? 13.400 1.869 1.651 1.00 69.31 92 SER A C 1
ATOM 747 O O . SER A 1 92 ? 14.345 1.414 2.298 1.00 69.31 92 SER A O 1
ATOM 749 N N . MET A 1 93 ? 12.855 1.183 0.639 1.00 70.06 93 MET A N 1
ATOM 750 C CA . MET A 1 93 ? 13.309 -0.132 0.191 1.00 70.06 93 MET A CA 1
ATOM 751 C C . MET A 1 93 ? 14.289 -0.046 -0.983 1.00 70.06 93 MET A C 1
ATOM 753 O O . MET A 1 93 ? 14.073 0.666 -1.959 1.00 70.06 93 MET A O 1
ATOM 757 N N . VAL A 1 94 ? 15.349 -0.848 -0.920 1.00 66.50 94 VAL A N 1
ATOM 758 C CA . VAL A 1 94 ? 16.360 -1.006 -1.968 1.00 66.50 94 VAL A CA 1
ATOM 759 C C . VAL A 1 94 ? 16.439 -2.478 -2.360 1.00 66.50 94 VAL A C 1
ATOM 761 O O . VAL A 1 94 ? 16.531 -3.360 -1.508 1.00 66.50 94 VAL A O 1
ATOM 764 N N . CYS A 1 95 ? 16.428 -2.762 -3.661 1.00 65.00 95 CYS A N 1
ATOM 765 C CA . CYS A 1 95 ? 16.722 -4.099 -4.174 1.00 65.00 95 CYS A CA 1
ATOM 766 C C . CYS A 1 95 ? 18.238 -4.336 -4.135 1.00 65.00 95 CYS A C 1
ATOM 768 O O . CYS A 1 95 ? 18.999 -3.639 -4.810 1.00 65.00 95 CYS A O 1
ATOM 770 N N . LYS A 1 96 ? 18.681 -5.333 -3.364 1.00 67.94 96 LYS A N 1
ATOM 771 C CA . LYS A 1 96 ? 20.048 -5.855 -3.414 1.00 67.94 96 LYS A CA 1
ATOM 772 C C . LYS A 1 96 ? 20.078 -7.104 -4.284 1.00 67.94 96 LYS A C 1
ATOM 774 O O . LYS A 1 96 ? 19.313 -8.042 -4.079 1.00 67.94 96 LYS A O 1
ATOM 779 N N . TYR A 1 97 ? 20.981 -7.118 -5.256 1.00 61.19 97 TYR A N 1
ATOM 780 C CA . TYR A 1 97 ? 21.182 -8.263 -6.137 1.00 61.19 97 TYR A CA 1
ATOM 781 C C . TYR A 1 97 ? 22.208 -9.213 -5.516 1.00 61.19 97 TYR A C 1
ATOM 783 O O . TYR A 1 97 ? 23.377 -8.862 -5.367 1.00 61.19 97 TYR A O 1
ATOM 791 N N . GLY A 1 98 ? 21.756 -10.407 -5.133 1.00 67.00 98 GLY A N 1
ATOM 792 C CA . GLY A 1 98 ? 22.606 -11.520 -4.722 1.00 67.00 98 GLY A CA 1
ATOM 793 C C . GLY A 1 98 ? 22.830 -12.520 -5.858 1.00 67.00 98 GLY A C 1
ATOM 794 O O . GLY A 1 98 ? 22.256 -12.408 -6.940 1.00 67.00 98 GLY A O 1
ATOM 795 N N . SER A 1 99 ? 23.622 -13.559 -5.590 1.00 53.44 99 SER A N 1
ATOM 796 C CA . SER A 1 99 ? 23.918 -14.643 -6.542 1.00 53.44 99 SER A CA 1
ATOM 797 C C . SER A 1 99 ? 22.693 -15.468 -6.967 1.00 53.44 99 SER A C 1
ATOM 799 O O . SER A 1 99 ? 22.767 -16.186 -7.959 1.00 53.44 99 SER A O 1
ATOM 801 N N . VAL A 1 100 ? 21.575 -15.363 -6.239 1.00 56.19 100 VAL A N 1
ATOM 802 C CA . VAL A 1 100 ? 20.351 -16.164 -6.441 1.00 56.19 100 VAL A CA 1
ATOM 803 C C . VAL A 1 100 ? 19.119 -15.301 -6.776 1.00 56.19 100 VAL A C 1
ATOM 805 O O . VAL A 1 100 ? 18.017 -15.825 -6.895 1.00 56.19 100 VAL A O 1
ATOM 808 N N . GLY A 1 101 ? 19.274 -13.979 -6.939 1.00 58.91 101 GLY A N 1
ATOM 809 C CA . GLY A 1 101 ? 18.169 -13.069 -7.280 1.00 58.91 101 GLY A CA 1
ATOM 810 C C . GLY A 1 101 ? 18.202 -11.723 -6.549 1.00 58.91 101 GLY A C 1
ATOM 811 O O . GLY A 1 101 ? 19.171 -11.396 -5.866 1.00 58.91 101 GLY A O 1
ATOM 812 N N . CYS A 1 102 ? 17.137 -10.930 -6.711 1.00 51.78 102 CYS A N 1
ATOM 813 C CA . CYS A 1 102 ? 16.941 -9.664 -5.996 1.00 51.78 102 CYS A CA 1
ATOM 814 C C . CYS A 1 102 ? 16.259 -9.911 -4.644 1.00 51.78 102 CYS A C 1
ATOM 816 O O . CYS A 1 102 ? 15.194 -10.525 -4.591 1.00 51.78 102 CYS A O 1
ATOM 818 N N . THR A 1 103 ? 16.839 -9.392 -3.564 1.00 57.88 103 THR A N 1
ATOM 819 C CA . THR A 1 103 ? 16.193 -9.289 -2.253 1.00 57.88 103 THR A CA 1
ATOM 820 C C . THR A 1 103 ? 15.978 -7.826 -1.893 1.00 57.88 103 THR A C 1
ATOM 822 O O . THR A 1 103 ? 16.892 -7.004 -1.944 1.00 57.88 103 THR A O 1
ATOM 825 N N . THR A 1 104 ? 14.745 -7.485 -1.529 1.00 59.59 104 THR A N 1
ATOM 826 C CA . THR A 1 104 ? 14.400 -6.136 -1.080 1.00 59.59 104 THR A CA 1
ATOM 827 C C . THR A 1 104 ? 14.797 -5.970 0.383 1.00 59.59 104 THR A C 1
ATOM 829 O O . THR A 1 104 ? 14.342 -6.724 1.241 1.00 59.59 104 THR A O 1
ATOM 832 N N . VAL A 1 105 ? 15.641 -4.986 0.673 1.00 63.75 105 VAL A N 1
ATOM 833 C CA . VAL A 1 105 ? 16.111 -4.643 2.024 1.00 63.75 105 VAL A CA 1
ATOM 834 C C . VAL A 1 105 ? 15.884 -3.155 2.295 1.00 63.75 105 VAL A C 1
ATOM 836 O O . VAL A 1 105 ? 15.686 -2.391 1.355 1.00 63.75 105 VAL A O 1
ATOM 839 N N . ALA A 1 106 ? 15.921 -2.709 3.552 1.00 61.41 106 ALA A N 1
ATOM 840 C CA . ALA A 1 106 ? 15.914 -1.269 3.830 1.00 61.41 106 ALA A CA 1
ATOM 841 C C . ALA A 1 106 ? 17.205 -0.591 3.347 1.00 61.41 106 ALA A C 1
ATOM 843 O O . ALA A 1 106 ? 18.284 -1.192 3.372 1.00 61.41 106 ALA A O 1
ATOM 844 N N . ALA A 1 107 ? 17.086 0.669 2.925 1.00 58.22 107 ALA A N 1
ATOM 845 C CA . ALA A 1 107 ? 18.222 1.531 2.623 1.00 58.22 107 ALA A CA 1
ATOM 846 C C . ALA A 1 107 ? 19.124 1.691 3.863 1.00 58.22 107 ALA A C 1
ATOM 848 O O . ALA A 1 107 ? 18.649 1.961 4.964 1.00 58.22 107 ALA A O 1
ATOM 849 N N . GLU A 1 108 ? 20.440 1.557 3.681 1.00 52.59 108 GLU A N 1
ATOM 850 C CA . GLU A 1 108 ? 21.444 1.535 4.764 1.00 52.59 108 GLU A CA 1
ATOM 851 C C . GLU A 1 108 ? 21.497 2.828 5.610 1.00 52.59 108 GLU A C 1
ATOM 853 O O . GLU A 1 108 ? 22.079 2.831 6.692 1.00 52.59 108 GLU A O 1
ATOM 858 N N . SER A 1 109 ? 20.856 3.915 5.165 1.00 49.84 109 SER A N 1
ATOM 859 C CA . SER A 1 109 ? 20.752 5.187 5.893 1.00 49.84 109 SER A CA 1
ATOM 860 C C . SER A 1 109 ? 19.646 5.239 6.962 1.00 49.84 109 SER A C 1
ATOM 862 O O . SER A 1 109 ? 19.587 6.214 7.707 1.00 49.84 109 SER A O 1
ATOM 864 N N . GLU A 1 110 ? 18.783 4.222 7.078 1.00 49.56 110 GLU A N 1
ATOM 865 C CA . GLU A 1 110 ? 17.676 4.161 8.055 1.00 49.56 110 GLU A CA 1
ATOM 866 C C . GLU A 1 110 ? 17.813 2.922 8.971 1.00 49.56 110 GLU A C 1
ATOM 868 O O . GLU A 1 110 ? 17.004 1.999 8.973 1.00 49.56 110 GLU A O 1
ATOM 873 N N . SER A 1 111 ? 18.893 2.908 9.757 1.00 44.38 111 SER A N 1
ATOM 874 C CA . SER A 1 111 ? 19.437 1.790 10.560 1.00 44.38 111 SER A CA 1
ATOM 875 C C . SER A 1 111 ? 18.559 1.218 11.702 1.00 44.38 111 SER A C 1
ATOM 877 O O . SER A 1 111 ? 19.040 0.446 12.525 1.00 44.38 111 SER A O 1
ATOM 879 N N . THR A 1 112 ? 17.267 1.533 11.812 1.00 42.62 112 THR A N 1
ATOM 880 C CA . THR A 1 112 ? 16.442 1.011 12.930 1.00 42.62 112 THR A CA 1
ATOM 881 C C . THR A 1 112 ? 15.047 0.525 12.553 1.00 42.62 112 THR A C 1
ATOM 883 O O . THR A 1 112 ? 14.269 0.194 13.445 1.00 42.62 112 THR A O 1
ATOM 886 N N . ALA A 1 113 ? 14.723 0.399 11.263 1.00 43.78 113 ALA A N 1
ATOM 887 C CA . ALA A 1 113 ? 13.441 -0.151 10.831 1.00 43.78 113 ALA A CA 1
ATOM 888 C C . ALA A 1 113 ? 13.450 -1.704 10.743 1.00 43.78 113 ALA A C 1
ATOM 890 O O . ALA A 1 113 ? 14.129 -2.231 9.865 1.00 43.78 113 ALA A O 1
ATOM 891 N N . PRO A 1 114 ? 12.690 -2.483 11.554 1.00 48.72 114 PRO A N 1
ATOM 892 C CA . PRO A 1 114 ? 12.154 -3.762 11.134 1.00 48.72 114 PRO A CA 1
ATOM 893 C C . PRO A 1 114 ? 11.344 -3.495 9.870 1.00 48.72 114 PRO A C 1
ATOM 895 O O . PRO A 1 114 ? 10.265 -2.903 9.864 1.00 48.72 114 PRO A O 1
ATOM 898 N N . VAL A 1 115 ? 11.972 -3.868 8.769 1.00 58.19 115 VAL A N 1
ATOM 899 C CA . VAL A 1 115 ? 11.488 -3.652 7.420 1.00 58.19 115 VAL A CA 1
ATOM 900 C C . VAL A 1 115 ? 10.260 -4.532 7.259 1.00 58.19 115 VAL A C 1
ATOM 902 O O . VAL A 1 115 ? 10.383 -5.761 7.244 1.00 58.19 115 VAL A O 1
ATOM 905 N N . VAL A 1 116 ? 9.070 -3.928 7.170 1.00 66.69 116 VAL A N 1
ATOM 906 C CA . VAL A 1 116 ? 7.893 -4.639 6.659 1.00 66.69 116 VAL A CA 1
ATOM 907 C C . VAL A 1 116 ? 8.339 -5.302 5.364 1.00 66.69 116 VAL A C 1
ATOM 909 O O . VAL A 1 116 ? 8.784 -4.627 4.445 1.00 66.69 116 VAL A O 1
ATOM 912 N N . GLN A 1 117 ? 8.336 -6.630 5.323 1.00 70.81 117 GLN A N 1
ATOM 913 C CA . GLN A 1 117 ? 8.902 -7.345 4.184 1.00 70.81 117 GLN A CA 1
ATOM 914 C C . GLN A 1 117 ? 8.124 -6.999 2.912 1.00 70.81 117 GLN A C 1
ATOM 916 O O . GLN A 1 117 ? 6.900 -6.866 2.950 1.00 70.81 117 GLN A O 1
ATOM 921 N N . HIS A 1 118 ? 8.824 -6.917 1.777 1.00 72.25 118 HIS A N 1
ATOM 922 C CA . HIS A 1 118 ? 8.220 -6.578 0.485 1.00 72.25 118 HIS A CA 1
ATOM 923 C C . HIS A 1 118 ? 6.974 -7.426 0.174 1.00 72.25 118 HIS A C 1
ATOM 925 O O . HIS A 1 118 ? 5.968 -6.894 -0.281 1.00 72.25 118 HIS A O 1
ATOM 931 N N . HIS A 1 119 ? 6.994 -8.727 0.487 1.00 76.19 119 HIS A N 1
ATOM 932 C CA . HIS A 1 119 ? 5.845 -9.604 0.249 1.00 76.19 119 HIS A CA 1
ATOM 933 C C . HIS A 1 119 ? 4.599 -9.215 1.063 1.00 76.19 119 HIS A C 1
ATOM 935 O O . HIS A 1 119 ? 3.503 -9.252 0.513 1.00 76.19 119 HIS A O 1
ATOM 941 N N . HIS A 1 120 ? 4.749 -8.778 2.320 1.00 78.94 120 HIS A N 1
ATOM 942 C CA . HIS A 1 120 ? 3.621 -8.316 3.136 1.00 78.94 120 HIS A CA 1
ATOM 943 C C . HIS A 1 120 ? 3.022 -7.017 2.584 1.00 78.94 120 HIS A C 1
ATOM 945 O O . HIS A 1 120 ? 1.805 -6.855 2.582 1.00 78.94 120 HIS A O 1
ATOM 951 N N . LEU A 1 121 ? 3.857 -6.103 2.070 1.00 77.62 121 LEU A N 1
ATOM 952 C CA . LEU A 1 121 ? 3.364 -4.893 1.402 1.00 77.62 121 LEU A CA 1
ATOM 953 C C . LEU A 1 121 ? 2.615 -5.224 0.112 1.00 77.62 121 LEU A C 1
ATOM 955 O O . LEU A 1 121 ? 1.534 -4.688 -0.113 1.00 77.62 121 LEU A O 1
ATOM 959 N N . VAL A 1 122 ? 3.159 -6.117 -0.720 1.00 78.31 122 VAL A N 1
ATOM 960 C CA . VAL A 1 122 ? 2.501 -6.554 -1.961 1.00 78.31 122 VAL A CA 1
ATOM 961 C C . VAL A 1 122 ? 1.153 -7.203 -1.661 1.00 78.31 122 VAL A C 1
ATOM 963 O O . VAL A 1 122 ? 0.166 -6.923 -2.341 1.00 78.31 122 VAL A O 1
ATOM 966 N N . GLU A 1 123 ? 1.090 -8.047 -0.633 1.00 82.31 123 GLU A N 1
ATOM 967 C CA . GLU A 1 123 ? -0.153 -8.684 -0.215 1.00 82.31 123 GLU A CA 1
ATOM 968 C C . GLU A 1 123 ? -1.179 -7.651 0.265 1.00 82.31 123 GLU A C 1
ATOM 970 O O . GLU A 1 123 ? -2.306 -7.637 -0.229 1.00 82.31 123 GLU A O 1
ATOM 975 N N . LEU A 1 124 ? -0.779 -6.727 1.141 1.00 83.25 124 LEU A N 1
ATOM 976 C CA . LEU A 1 124 ? -1.633 -5.639 1.615 1.00 83.25 124 LEU A CA 1
ATOM 977 C C . LEU A 1 124 ? -2.180 -4.794 0.454 1.00 83.25 124 LEU A C 1
ATOM 979 O O . LEU A 1 124 ? -3.385 -4.558 0.367 1.00 83.25 124 LEU A O 1
ATOM 983 N N . VAL A 1 125 ? -1.310 -4.399 -0.481 1.00 84.06 125 VAL A N 1
ATOM 984 C CA . VAL A 1 125 ? -1.693 -3.648 -1.684 1.00 84.06 125 VAL A CA 1
ATOM 985 C C . VAL A 1 125 ? -2.707 -4.424 -2.518 1.00 84.06 125 VAL A C 1
ATOM 987 O O . VAL A 1 125 ? -3.707 -3.854 -2.959 1.00 84.06 125 VAL A O 1
ATOM 990 N N . LYS A 1 126 ? -2.482 -5.727 -2.717 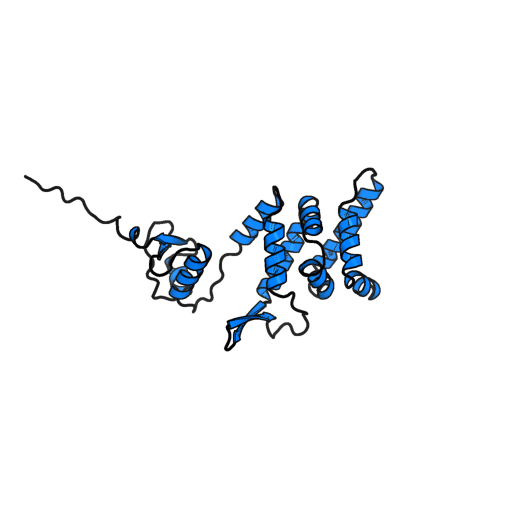1.00 83.06 126 LYS A N 1
ATOM 991 C CA . LYS A 1 126 ? -3.383 -6.595 -3.479 1.00 83.06 126 LYS A CA 1
ATOM 992 C C . LYS A 1 126 ? -4.773 -6.647 -2.848 1.00 83.06 126 LYS A C 1
ATOM 994 O O . LYS A 1 126 ? -5.751 -6.450 -3.564 1.00 83.06 126 LYS A O 1
ATOM 999 N N . TYR A 1 127 ? -4.869 -6.868 -1.537 1.00 84.00 127 TYR A N 1
ATOM 1000 C CA . TYR A 1 127 ? -6.160 -6.938 -0.848 1.00 84.00 127 TYR A CA 1
ATOM 1001 C C . TYR A 1 127 ? -6.918 -5.610 -0.900 1.00 84.00 127 TYR A C 1
ATOM 1003 O O . TYR A 1 127 ? -8.092 -5.601 -1.262 1.00 84.00 127 TYR A O 1
ATOM 1011 N N . VAL A 1 128 ? -6.252 -4.481 -0.638 1.00 83.81 128 VAL A N 1
ATOM 1012 C CA . VAL A 1 128 ? -6.903 -3.160 -0.715 1.00 83.81 128 VAL A CA 1
ATOM 1013 C C . VAL A 1 128 ? -7.328 -2.827 -2.154 1.00 83.81 128 VAL A C 1
ATOM 1015 O O . VAL A 1 128 ? -8.393 -2.257 -2.366 1.00 83.81 128 VAL A O 1
ATOM 1018 N N . SER A 1 129 ? -6.569 -3.266 -3.165 1.00 81.00 129 SER A N 1
ATOM 1019 C CA . SER A 1 129 ? -6.939 -3.114 -4.587 1.00 81.00 129 SER A CA 1
ATOM 1020 C C . SER A 1 129 ? -8.154 -3.951 -5.005 1.00 81.00 129 SER A C 1
ATOM 1022 O O . SER A 1 129 ? -8.786 -3.658 -6.025 1.00 81.00 129 SER A O 1
ATOM 1024 N N . MET A 1 130 ? -8.445 -5.019 -4.257 1.00 81.38 130 MET A N 1
ATOM 1025 C CA . MET A 1 130 ? -9.612 -5.884 -4.440 1.00 81.38 130 MET A CA 1
ATOM 1026 C C . MET A 1 130 ? -10.841 -5.391 -3.661 1.00 81.38 130 MET A C 1
ATOM 1028 O O . MET A 1 130 ? -11.916 -5.954 -3.857 1.00 81.38 130 MET A O 1
ATOM 1032 N N . GLY A 1 131 ? -10.697 -4.356 -2.822 1.00 77.75 131 GLY A N 1
ATOM 1033 C CA . GLY A 1 131 ? -11.810 -3.706 -2.128 1.00 77.75 131 GLY A CA 1
ATOM 1034 C C . GLY A 1 131 ? -12.865 -3.184 -3.104 1.00 77.75 131 GLY A C 1
ATOM 1035 O O . GLY A 1 131 ? -12.552 -2.812 -4.242 1.00 77.75 131 GLY A O 1
ATOM 1036 N N . ALA A 1 132 ? -14.126 -3.186 -2.678 1.00 72.31 132 ALA A N 1
ATOM 1037 C CA . ALA A 1 132 ? -15.229 -2.768 -3.530 1.00 72.31 132 ALA A CA 1
ATOM 1038 C C . ALA A 1 132 ? -15.322 -1.232 -3.604 1.00 72.31 132 ALA A C 1
ATOM 1040 O O . ALA A 1 132 ? -14.773 -0.503 -2.776 1.00 72.31 132 ALA A O 1
ATOM 1041 N N . GLY A 1 133 ? -16.017 -0.728 -4.628 1.00 75.81 133 GLY A N 1
ATOM 1042 C CA . GLY A 1 133 ? -16.345 0.696 -4.753 1.00 75.81 133 GLY A CA 1
ATOM 1043 C C . GLY A 1 133 ? -15.129 1.630 -4.808 1.00 75.81 133 GLY A C 1
ATOM 1044 O O . GLY A 1 133 ? -14.160 1.387 -5.537 1.00 75.81 133 GLY A O 1
ATOM 1045 N N . ASP A 1 134 ? -15.205 2.721 -4.046 1.00 76.69 134 ASP A N 1
ATOM 1046 C CA . ASP A 1 134 ? -14.249 3.829 -4.102 1.00 76.69 134 ASP A CA 1
ATOM 1047 C C . ASP A 1 134 ? -12.861 3.463 -3.565 1.00 76.69 134 ASP A C 1
ATOM 1049 O O . ASP A 1 134 ? -11.870 4.013 -4.038 1.00 76.69 134 ASP A O 1
ATOM 1053 N N . VAL A 1 135 ? -12.751 2.505 -2.638 1.00 78.62 135 VAL A N 1
ATOM 1054 C CA . VAL A 1 135 ? -11.459 2.086 -2.062 1.00 78.62 135 VAL A CA 1
ATOM 1055 C C . VAL A 1 135 ? -10.592 1.394 -3.100 1.00 78.62 135 VAL A C 1
ATOM 1057 O O . VAL A 1 135 ? -9.441 1.783 -3.312 1.00 78.62 135 VAL A O 1
ATOM 1060 N N . GLY A 1 136 ? -11.155 0.404 -3.796 1.00 76.75 136 GLY A N 1
ATOM 1061 C CA . GLY A 1 136 ? -10.454 -0.285 -4.873 1.00 76.75 136 GLY A CA 1
ATOM 1062 C C . GLY A 1 136 ? -10.087 0.672 -6.007 1.00 76.75 136 GLY A C 1
ATOM 1063 O O . GLY A 1 136 ? -8.997 0.564 -6.572 1.00 76.75 136 GLY A O 1
ATOM 1064 N N . TYR A 1 137 ? -10.957 1.640 -6.322 1.00 78.62 137 TYR A N 1
ATOM 1065 C CA . TYR A 1 137 ? -10.659 2.673 -7.316 1.00 78.62 137 TYR A CA 1
ATOM 1066 C C . TYR A 1 137 ? -9.522 3.599 -6.864 1.00 78.62 137 TYR A C 1
ATOM 1068 O O . TYR A 1 137 ? -8.567 3.779 -7.615 1.00 78.62 137 TYR A O 1
ATOM 1076 N N . GLN A 1 138 ? -9.569 4.136 -5.643 1.00 72.31 138 GLN A N 1
ATOM 1077 C CA . GLN A 1 138 ? -8.526 5.014 -5.103 1.00 72.31 138 GLN A CA 1
ATOM 1078 C C . GLN A 1 138 ? -7.174 4.304 -4.998 1.00 72.31 138 GLN A C 1
ATOM 1080 O O . GLN A 1 138 ? -6.160 4.876 -5.391 1.00 72.31 138 GLN A O 1
ATOM 1085 N N . MET A 1 139 ? -7.143 3.042 -4.562 1.00 74.81 139 MET A N 1
ATOM 1086 C CA . MET A 1 139 ? -5.908 2.254 -4.545 1.00 74.81 139 MET A CA 1
ATOM 1087 C C . MET A 1 139 ? -5.367 2.032 -5.963 1.00 74.81 139 MET A C 1
ATOM 1089 O O . MET A 1 139 ? -4.186 2.260 -6.210 1.00 74.81 139 MET A O 1
ATOM 1093 N N . LYS A 1 140 ? -6.220 1.668 -6.930 1.00 72.12 140 LYS A N 1
ATOM 1094 C CA . LYS A 1 140 ? -5.802 1.533 -8.337 1.00 72.12 140 LYS A CA 1
ATOM 1095 C C . LYS A 1 140 ? -5.305 2.854 -8.921 1.00 72.12 140 LYS A C 1
ATOM 1097 O O . LYS A 1 140 ? -4.332 2.836 -9.665 1.00 72.12 140 LYS A O 1
ATOM 1102 N N . GLN A 1 141 ? -5.921 3.983 -8.571 1.00 69.88 141 GLN A N 1
ATOM 1103 C CA . GLN A 1 141 ? -5.448 5.313 -8.960 1.00 69.88 141 GLN A CA 1
ATOM 1104 C C . GLN A 1 141 ? -4.077 5.614 -8.353 1.00 69.88 141 GLN A C 1
ATOM 1106 O O . GLN A 1 141 ? -3.186 6.045 -9.079 1.00 69.88 141 GLN A O 1
ATOM 1111 N N . VAL A 1 142 ? -3.858 5.320 -7.066 1.00 67.62 142 VAL A N 1
ATOM 1112 C CA . VAL A 1 142 ? -2.540 5.503 -6.442 1.00 67.62 142 VAL A CA 1
ATOM 1113 C C . VAL A 1 142 ? -1.485 4.605 -7.086 1.00 67.62 142 VAL A C 1
ATOM 1115 O O . VAL A 1 142 ? -0.413 5.099 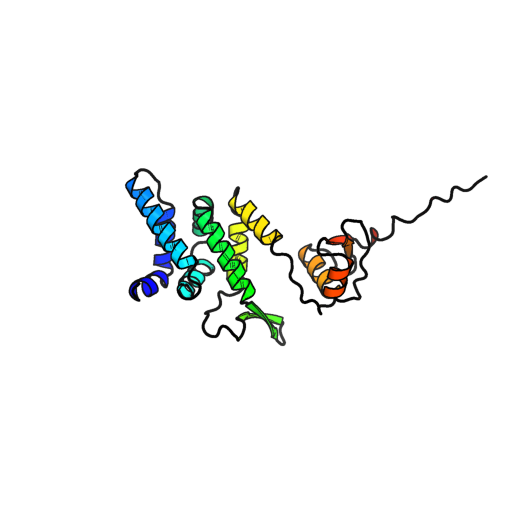-7.429 1.00 67.62 142 VAL A O 1
ATOM 1118 N N . LEU A 1 143 ? -1.800 3.335 -7.353 1.00 65.88 143 LEU A N 1
ATOM 1119 C CA . LEU A 1 143 ? -0.924 2.419 -8.093 1.00 65.88 143 LEU A CA 1
ATOM 1120 C C . LEU A 1 143 ? -0.650 2.884 -9.528 1.00 65.88 143 LEU A C 1
ATOM 1122 O O . LEU A 1 143 ? 0.453 2.702 -10.027 1.00 65.88 143 LEU A O 1
ATOM 1126 N N . TYR A 1 144 ? -1.621 3.522 -10.179 1.00 62.16 144 TYR A N 1
ATOM 1127 C CA . TYR A 1 144 ? -1.434 4.118 -11.499 1.00 62.16 144 TYR A CA 1
ATOM 1128 C C . TYR A 1 144 ? -0.547 5.374 -11.441 1.00 62.16 144 TYR A C 1
ATOM 1130 O O . TYR A 1 144 ? 0.292 5.592 -12.313 1.00 62.16 144 TYR A O 1
ATOM 1138 N N . THR A 1 145 ? -0.682 6.191 -10.390 1.00 55.97 145 THR A N 1
ATOM 1139 C CA . THR A 1 145 ? 0.186 7.361 -10.156 1.00 55.97 145 THR A CA 1
ATOM 1140 C C . THR A 1 145 ? 1.575 7.002 -9.634 1.00 55.97 145 THR A C 1
ATOM 1142 O O . THR A 1 145 ? 2.503 7.800 -9.785 1.00 55.97 145 THR A O 1
ATOM 1145 N N . LEU A 1 146 ? 1.748 5.797 -9.084 1.00 56.56 146 LEU A N 1
ATOM 1146 C CA . LEU A 1 146 ? 3.027 5.119 -8.877 1.00 56.56 146 LEU A CA 1
ATOM 1147 C C . LEU A 1 146 ? 3.610 4.740 -10.248 1.00 56.56 146 LEU A C 1
ATOM 1149 O O . LEU A 1 146 ? 3.768 3.574 -10.602 1.00 56.56 146 LEU A O 1
ATOM 1153 N N . LYS A 1 147 ? 3.924 5.765 -11.046 1.00 55.75 147 LYS A N 1
ATOM 1154 C CA . LYS A 1 147 ? 4.700 5.641 -12.275 1.00 55.75 147 LYS A CA 1
ATOM 1155 C C . LYS A 1 147 ? 5.931 4.793 -11.966 1.00 55.75 147 LYS A C 1
ATOM 1157 O O . LYS A 1 147 ? 6.641 5.073 -10.999 1.00 55.75 147 LYS A O 1
ATOM 1162 N N . LEU A 1 148 ? 6.180 3.773 -12.786 1.00 56.66 148 LEU A N 1
ATOM 1163 C CA . LEU A 1 148 ? 7.410 2.985 -12.747 1.00 56.66 148 LEU A CA 1
ATOM 1164 C C . LEU A 1 148 ? 8.610 3.937 -12.777 1.00 56.66 148 LEU A C 1
ATOM 1166 O O . LEU A 1 148 ? 8.950 4.500 -13.817 1.00 56.66 148 LEU A O 1
ATOM 1170 N N . SER A 1 149 ? 9.231 4.143 -11.619 1.00 65.56 149 SER A N 1
ATOM 1171 C CA . SER A 1 149 ? 10.426 4.966 -11.502 1.00 65.56 149 SER A CA 1
ATOM 1172 C C . SER A 1 149 ? 11.623 4.093 -11.832 1.00 65.56 149 SER A C 1
ATOM 1174 O O . SER A 1 149 ? 12.101 3.320 -11.004 1.00 65.56 149 SER A O 1
ATOM 1176 N N . VAL A 1 150 ? 12.092 4.201 -13.068 1.00 72.44 150 VAL A N 1
ATOM 1177 C CA . VAL A 1 150 ? 13.277 3.490 -13.538 1.00 72.44 150 VAL A CA 1
ATOM 1178 C C . VAL A 1 150 ? 14.489 4.419 -13.393 1.00 72.44 150 VAL A C 1
ATOM 1180 O O . VAL A 1 150 ? 14.408 5.559 -13.853 1.00 72.44 150 VAL A O 1
ATOM 1183 N N . PRO A 1 151 ? 15.620 3.980 -12.799 1.00 80.38 151 PRO A N 1
ATOM 1184 C CA . PRO A 1 151 ? 16.842 4.782 -12.776 1.00 80.38 151 PRO A CA 1
ATOM 1185 C C . PRO A 1 151 ? 17.242 5.230 -14.185 1.00 80.38 151 PRO A C 1
ATOM 1187 O O . PRO A 1 151 ? 17.188 4.428 -15.120 1.00 80.38 151 PRO A O 1
ATOM 1190 N N . GLU A 1 152 ? 17.693 6.476 -14.339 1.00 82.81 152 GLU A N 1
ATOM 1191 C CA . GLU A 1 152 ? 17.976 7.075 -15.654 1.00 82.81 152 GLU A CA 1
ATOM 1192 C C . GLU A 1 152 ? 19.006 6.290 -16.479 1.00 82.81 152 GLU A C 1
ATOM 1194 O O . GLU A 1 152 ? 18.905 6.234 -17.705 1.00 82.81 152 GLU A O 1
ATOM 1199 N N . SER A 1 153 ? 19.970 5.650 -15.813 1.00 85.81 153 SER A N 1
ATOM 1200 C CA . SER A 1 153 ? 21.024 4.834 -16.426 1.00 85.81 153 SER A CA 1
ATOM 1201 C C . SER A 1 153 ? 20.551 3.456 -16.898 1.00 85.81 153 SER A C 1
ATOM 1203 O O . SER A 1 153 ? 21.291 2.760 -17.595 1.00 85.81 153 SER A O 1
ATOM 1205 N N . THR A 1 154 ? 19.330 3.048 -16.546 1.00 87.12 154 THR A N 1
ATOM 1206 C CA . THR A 1 154 ? 18.808 1.720 -16.874 1.00 87.12 154 THR A CA 1
ATOM 1207 C C . THR A 1 154 ? 18.671 1.564 -18.388 1.00 87.12 154 THR A C 1
ATOM 1209 O O . THR A 1 154 ? 18.063 2.425 -19.034 1.00 87.12 154 THR A O 1
ATOM 1212 N N . PRO A 1 155 ? 19.177 0.471 -18.985 1.00 91.50 155 PRO A N 1
ATOM 1213 C CA . PRO A 1 155 ? 18.928 0.170 -20.388 1.00 91.50 155 PRO A CA 1
ATOM 1214 C C . PRO A 1 155 ? 17.426 0.067 -20.662 1.00 91.50 155 PRO A C 1
ATOM 1216 O O . PRO A 1 155 ? 16.710 -0.671 -19.986 1.00 91.50 155 PRO A O 1
ATOM 1219 N N . PHE A 1 156 ? 16.932 0.757 -21.686 1.00 93.12 156 PHE A N 1
ATOM 1220 C CA . PHE A 1 156 ? 15.506 0.756 -22.015 1.00 93.12 156 PHE A CA 1
ATOM 1221 C C . PHE A 1 156 ? 15.017 -0.613 -22.519 1.00 93.12 156 PHE A C 1
ATOM 1223 O O . PHE A 1 156 ? 13.833 -0.929 -22.440 1.00 93.12 156 PHE A O 1
ATOM 1230 N N . THR A 1 157 ? 15.932 -1.489 -22.941 1.00 92.62 157 THR A N 1
ATOM 1231 C CA . THR A 1 157 ? 15.660 -2.917 -23.158 1.00 92.62 157 THR A CA 1
ATOM 1232 C C . THR A 1 157 ? 15.183 -3.635 -21.892 1.00 92.62 157 THR A C 1
ATOM 1234 O O . THR A 1 157 ? 14.324 -4.509 -21.992 1.00 92.62 157 THR A O 1
ATOM 1237 N N . ALA A 1 158 ? 15.689 -3.270 -20.709 1.00 89.19 158 ALA A N 1
ATOM 1238 C CA . ALA A 1 158 ? 15.226 -3.827 -19.439 1.00 89.19 158 ALA A CA 1
ATOM 1239 C C . ALA A 1 158 ? 13.815 -3.329 -19.096 1.00 89.19 158 ALA A C 1
ATOM 1241 O O . ALA A 1 158 ? 12.989 -4.119 -18.650 1.00 89.19 158 ALA A O 1
ATOM 1242 N N . VAL A 1 159 ? 13.512 -2.060 -19.397 1.00 88.81 159 VAL A N 1
ATOM 1243 C CA . VAL A 1 159 ? 12.162 -1.484 -19.254 1.00 88.81 159 VAL A CA 1
ATOM 1244 C C . VAL A 1 159 ? 11.163 -2.191 -20.168 1.00 88.81 159 VAL A C 1
ATOM 1246 O O . VAL A 1 159 ? 10.098 -2.596 -19.714 1.00 88.81 159 VAL A O 1
ATOM 1249 N N . LEU A 1 160 ? 11.527 -2.411 -21.437 1.00 90.81 160 LEU A N 1
ATOM 1250 C CA . LEU A 1 160 ? 10.716 -3.173 -22.391 1.00 90.81 160 LEU A CA 1
ATOM 1251 C C . LEU A 1 160 ? 10.451 -4.600 -21.903 1.00 90.81 160 LEU A C 1
ATOM 1253 O O . LEU A 1 160 ? 9.320 -5.073 -21.986 1.00 90.81 160 LEU A O 1
ATOM 1257 N N . LYS A 1 161 ? 11.487 -5.283 -21.405 1.00 88.56 161 LYS A N 1
ATOM 1258 C CA . LYS A 1 161 ? 11.360 -6.648 -20.892 1.00 88.56 161 LYS A CA 1
ATOM 1259 C C . LYS A 1 161 ? 10.424 -6.704 -19.687 1.00 88.56 161 LYS A C 1
ATOM 1261 O O . LYS A 1 161 ? 9.503 -7.511 -19.693 1.00 88.56 161 LYS A O 1
ATOM 1266 N N . PHE A 1 162 ? 10.632 -5.815 -18.719 1.00 86.75 162 PHE A N 1
ATOM 1267 C CA . PHE A 1 162 ? 9.798 -5.718 -17.527 1.00 86.75 162 PHE A CA 1
ATOM 1268 C C . PHE A 1 162 ? 8.333 -5.445 -17.891 1.00 86.75 162 PHE A C 1
ATOM 1270 O O . PHE A 1 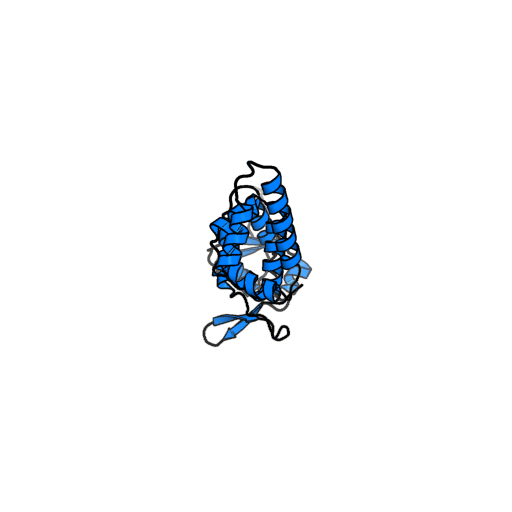162 ? 7.446 -6.181 -17.476 1.00 86.75 162 PHE A O 1
ATOM 1277 N N . ALA A 1 163 ? 8.071 -4.450 -18.745 1.00 85.50 163 ALA A N 1
ATOM 1278 C CA . ALA A 1 163 ? 6.712 -4.133 -19.176 1.00 85.50 163 ALA A CA 1
ATOM 1279 C C . ALA A 1 163 ? 6.043 -5.322 -19.889 1.00 85.50 163 ALA A C 1
ATOM 1281 O O . ALA A 1 163 ? 4.883 -5.627 -19.630 1.00 85.50 163 ALA A O 1
ATOM 1282 N N . ALA A 1 164 ? 6.768 -6.019 -20.768 1.00 85.69 164 ALA A N 1
ATOM 1283 C CA . ALA A 1 164 ? 6.242 -7.191 -21.461 1.00 85.69 164 ALA A CA 1
ATOM 1284 C C . ALA A 1 164 ? 5.879 -8.334 -20.495 1.00 85.69 164 ALA A C 1
ATOM 1286 O O . ALA A 1 164 ? 4.824 -8.947 -20.650 1.00 85.69 164 ALA A O 1
ATOM 1287 N N . GLU A 1 165 ? 6.706 -8.583 -19.476 1.00 84.50 165 GLU A N 1
ATOM 1288 C CA . GLU A 1 165 ? 6.441 -9.585 -18.436 1.00 84.50 165 GLU A CA 1
ATOM 1289 C C . GLU A 1 165 ? 5.195 -9.235 -17.606 1.00 84.50 165 GLU A C 1
ATOM 1291 O O . GLU A 1 165 ? 4.327 -10.093 -17.429 1.00 84.50 165 GLU A O 1
ATOM 1296 N N . GLU A 1 166 ? 5.040 -7.971 -17.201 1.00 78.94 166 GLU A N 1
ATOM 1297 C CA . GLU A 1 166 ? 3.859 -7.491 -16.464 1.00 78.94 166 GLU A CA 1
ATOM 1298 C C . GLU A 1 166 ? 2.561 -7.639 -17.275 1.00 78.94 166 GLU A C 1
ATOM 1300 O O . GLU A 1 166 ? 1.535 -8.091 -16.760 1.00 78.94 166 GLU A O 1
ATOM 1305 N N . PHE A 1 167 ? 2.606 -7.343 -18.578 1.00 79.94 167 PHE A N 1
ATOM 1306 C CA . PHE A 1 167 ? 1.471 -7.552 -19.485 1.00 79.94 167 PHE A CA 1
ATOM 1307 C C . PHE A 1 167 ? 1.322 -9.004 -19.965 1.00 79.94 167 PHE A C 1
ATOM 1309 O O . PHE A 1 167 ? 0.413 -9.295 -20.745 1.00 79.94 167 PHE A O 1
ATOM 1316 N N . LYS A 1 168 ? 2.168 -9.928 -19.487 1.00 86.19 168 LYS A N 1
ATOM 1317 C CA . LYS A 1 168 ? 2.166 -11.356 -19.847 1.00 86.19 168 LYS A CA 1
ATOM 1318 C C . LYS A 1 168 ? 2.290 -11.595 -21.357 1.00 86.19 168 LYS A C 1
ATOM 1320 O O . LYS A 1 168 ? 1.667 -12.506 -21.904 1.00 86.19 168 LYS A O 1
ATOM 1325 N N . VAL A 1 169 ? 3.103 -10.785 -22.034 1.00 88.38 169 VAL A N 1
ATOM 1326 C CA . VAL A 1 169 ? 3.404 -10.899 -23.468 1.00 88.38 169 VAL A CA 1
ATOM 1327 C C . VAL A 1 169 ? 4.898 -11.159 -23.701 1.00 88.38 169 VAL A C 1
ATOM 1329 O O . VAL A 1 169 ? 5.732 -10.755 -22.891 1.00 88.38 169 VAL A O 1
ATOM 1332 N N . PRO A 1 170 ? 5.295 -11.821 -24.804 1.00 89.69 170 PRO A N 1
ATOM 1333 C CA . PRO A 1 170 ? 6.708 -12.081 -25.054 1.00 89.69 170 PRO A CA 1
ATOM 1334 C C . PRO A 1 170 ? 7.476 -10.780 -25.360 1.00 89.69 170 PRO A C 1
ATOM 1336 O O . PRO A 1 170 ? 7.084 -10.029 -26.260 1.00 89.69 170 PRO A O 1
ATOM 1339 N N . PRO A 1 171 ? 8.618 -10.512 -24.699 1.00 88.88 171 PRO A N 1
ATOM 1340 C CA . PRO A 1 171 ? 9.393 -9.290 -24.933 1.00 88.88 171 PRO A CA 1
ATOM 1341 C C . PRO A 1 171 ? 9.994 -9.232 -26.343 1.00 88.88 171 PRO A C 1
ATOM 1343 O O . PRO A 1 171 ? 10.094 -8.159 -26.933 1.00 88.88 171 PRO A O 1
ATOM 1346 N N . ALA A 1 172 ? 10.351 -10.386 -26.919 1.00 89.19 172 ALA A N 1
ATOM 1347 C CA . ALA A 1 172 ? 10.942 -10.477 -28.256 1.00 89.19 172 ALA A CA 1
ATOM 1348 C C . ALA A 1 172 ? 10.000 -9.983 -29.370 1.00 89.19 172 ALA A C 1
ATOM 1350 O O . ALA A 1 172 ? 10.461 -9.455 -30.383 1.00 89.19 172 ALA A O 1
ATOM 1351 N N . THR A 1 173 ? 8.689 -10.121 -29.168 1.00 90.12 173 THR A N 1
ATOM 1352 C CA . THR A 1 173 ? 7.642 -9.703 -30.110 1.00 90.12 173 THR A CA 1
ATOM 1353 C C . THR A 1 173 ? 6.975 -8.394 -29.693 1.00 90.12 173 THR A C 1
ATOM 1355 O O . THR A 1 173 ? 5.951 -8.026 -30.263 1.00 90.12 173 THR A O 1
ATOM 1358 N N . SER A 1 174 ? 7.536 -7.682 -28.713 1.00 91.88 174 SER A N 1
ATOM 1359 C CA . SER A 1 174 ? 6.971 -6.447 -28.165 1.00 91.88 174 SER A CA 1
ATOM 1360 C C . SER A 1 174 ? 7.822 -5.222 -28.512 1.00 91.88 174 SER A C 1
ATOM 1362 O O . SER A 1 174 ? 9.037 -5.304 -28.729 1.00 91.88 174 SER A O 1
ATOM 1364 N N . ALA A 1 175 ? 7.167 -4.070 -28.591 1.00 92.50 175 ALA A N 1
ATOM 1365 C CA . ALA A 1 175 ? 7.769 -2.765 -28.818 1.00 92.50 175 ALA A CA 1
ATOM 1366 C C . ALA A 1 175 ? 7.050 -1.700 -27.991 1.00 92.50 175 ALA A C 1
ATOM 1368 O O . ALA A 1 175 ? 5.886 -1.864 -27.638 1.00 92.50 175 ALA A O 1
ATOM 1369 N N . ILE A 1 176 ? 7.746 -0.602 -27.706 1.00 91.88 176 ILE A N 1
ATOM 1370 C CA . ILE A 1 176 ? 7.173 0.555 -27.020 1.00 91.88 176 ILE A CA 1
ATOM 1371 C C . ILE A 1 176 ? 7.049 1.711 -28.016 1.00 91.88 176 ILE A C 1
ATOM 1373 O O . ILE A 1 176 ? 7.966 1.960 -28.805 1.00 91.88 176 ILE A O 1
ATOM 1377 N N . ILE A 1 177 ? 5.911 2.399 -27.974 1.00 92.69 177 ILE A N 1
ATOM 1378 C CA . ILE A 1 177 ? 5.611 3.601 -28.757 1.00 92.69 177 ILE A CA 1
ATOM 1379 C C . ILE A 1 177 ? 5.220 4.762 -27.840 1.00 92.69 177 ILE A C 1
ATOM 1381 O O . ILE A 1 177 ? 4.824 4.536 -26.696 1.00 92.69 177 ILE A O 1
ATOM 1385 N N . THR A 1 178 ? 5.295 5.992 -28.341 1.00 90.38 178 THR A N 1
ATOM 1386 C CA . THR A 1 178 ? 4.625 7.145 -27.715 1.00 90.38 178 THR A CA 1
ATOM 1387 C C . THR A 1 178 ? 3.122 7.127 -27.998 1.00 90.38 178 THR A C 1
ATOM 1389 O O . THR A 1 178 ? 2.659 6.398 -28.881 1.00 90.38 178 THR A O 1
ATOM 1392 N N . ASP A 1 179 ? 2.357 7.959 -27.289 1.00 86.75 179 ASP A N 1
ATOM 1393 C CA . ASP A 1 179 ? 0.934 8.190 -27.584 1.00 86.75 179 ASP A CA 1
ATOM 1394 C C . ASP A 1 179 ? 0.683 8.645 -29.032 1.00 86.75 179 ASP A C 1
ATOM 1396 O O . ASP A 1 179 ? -0.310 8.244 -29.640 1.00 86.75 179 ASP A O 1
ATOM 1400 N N . ASP A 1 180 ? 1.629 9.380 -29.622 1.00 86.06 180 ASP A N 1
ATOM 1401 C CA . ASP A 1 180 ? 1.585 9.823 -31.023 1.00 86.06 180 ASP A CA 1
ATOM 1402 C C . ASP A 1 180 ? 1.950 8.716 -32.034 1.00 86.06 180 ASP A C 1
ATOM 1404 O O . ASP A 1 180 ? 2.073 8.964 -33.234 1.00 86.06 180 ASP A O 1
ATOM 1408 N N . GLY A 1 181 ? 2.168 7.481 -31.572 1.00 86.00 181 GLY A N 1
ATOM 1409 C CA . GLY A 1 181 ? 2.487 6.341 -32.431 1.00 86.00 181 GLY A CA 1
ATOM 1410 C C . GLY A 1 181 ? 3.944 6.270 -32.893 1.00 86.00 181 GLY A C 1
ATOM 1411 O O . GLY A 1 181 ? 4.260 5.497 -33.800 1.00 86.00 181 GLY A O 1
ATOM 1412 N N . ILE A 1 182 ? 4.851 7.044 -32.287 1.00 88.62 182 ILE A N 1
ATOM 1413 C CA . ILE A 1 182 ? 6.273 7.042 -32.648 1.00 88.62 182 ILE A CA 1
ATOM 1414 C C . ILE A 1 182 ? 6.954 5.822 -32.025 1.00 88.62 182 ILE A C 1
ATOM 1416 O O . ILE A 1 182 ? 6.937 5.641 -30.809 1.00 88.62 182 ILE A O 1
ATOM 1420 N N . GLY A 1 183 ? 7.588 4.996 -32.860 1.00 90.25 183 GLY A N 1
ATOM 1421 C CA . GLY A 1 183 ? 8.386 3.851 -32.421 1.00 90.25 183 GLY A CA 1
ATOM 1422 C C . GLY A 1 183 ? 9.644 4.262 -31.663 1.00 90.25 183 GLY A C 1
ATOM 1423 O O . GLY A 1 183 ? 10.444 5.049 -32.167 1.00 90.25 183 GLY A O 1
ATOM 1424 N N . ILE A 1 184 ? 9.857 3.685 -30.478 1.00 92.38 184 ILE A N 1
ATOM 1425 C CA . ILE A 1 184 ? 11.053 3.933 -29.669 1.00 92.38 184 ILE A CA 1
ATOM 1426 C C . ILE A 1 184 ? 12.058 2.802 -29.883 1.00 92.38 184 ILE A C 1
ATOM 1428 O O . ILE A 1 184 ? 11.767 1.630 -29.641 1.00 92.38 184 ILE A O 1
ATOM 1432 N N . ASN A 1 185 ? 13.279 3.154 -30.295 1.00 90.81 185 ASN A N 1
ATOM 1433 C CA . ASN A 1 185 ? 14.390 2.206 -30.304 1.00 90.81 185 ASN A CA 1
ATOM 1434 C C . ASN A 1 185 ? 14.788 1.878 -28.851 1.00 90.81 185 ASN A C 1
ATOM 1436 O O . ASN A 1 185 ? 15.166 2.798 -28.119 1.00 90.81 185 ASN A O 1
ATOM 1440 N N . PRO A 1 186 ? 14.747 0.604 -28.417 1.00 88.12 186 PRO A N 1
ATOM 1441 C CA . PRO A 1 186 ? 15.086 0.245 -27.047 1.00 88.12 186 PRO A CA 1
ATOM 1442 C C . PRO A 1 186 ? 16.590 0.263 -26.740 1.00 88.12 186 PRO A C 1
ATOM 1444 O O . PRO A 1 186 ? 16.964 0.163 -25.575 1.00 88.12 186 PRO A O 1
ATOM 1447 N N . GLN A 1 187 ? 17.467 0.414 -27.741 1.00 91.62 187 GLN A N 1
ATOM 1448 C CA . GLN A 1 187 ? 18.923 0.507 -27.555 1.00 91.62 187 GLN A CA 1
ATOM 1449 C C . GLN A 1 187 ? 19.373 1.906 -27.089 1.00 91.62 187 GLN A C 1
ATOM 1451 O O . GLN A 1 187 ? 20.181 2.570 -27.731 1.00 91.62 187 GLN A O 1
ATOM 1456 N N . GLN A 1 188 ? 18.820 2.376 -25.975 1.00 93.31 188 GLN A N 1
ATOM 1457 C CA . GLN A 1 188 ? 19.212 3.615 -25.298 1.00 93.31 188 GLN A CA 1
ATOM 1458 C C . GLN A 1 188 ? 18.867 3.516 -23.805 1.00 93.31 188 GLN A C 1
ATOM 1460 O O . GLN A 1 188 ? 18.294 2.521 -23.367 1.00 93.31 188 GLN A O 1
ATOM 1465 N N . THR A 1 189 ? 19.238 4.511 -23.005 1.00 92.44 189 THR A N 1
ATOM 1466 C CA . THR A 1 189 ? 18.921 4.547 -21.569 1.00 92.44 189 THR A CA 1
ATOM 1467 C C . THR A 1 189 ? 17.511 5.088 -21.316 1.00 92.44 189 THR A C 1
ATOM 1469 O O . THR A 1 189 ? 16.977 5.847 -22.128 1.00 92.44 189 THR A O 1
ATOM 1472 N N . ALA A 1 190 ? 16.911 4.728 -20.179 1.00 89.06 190 ALA A N 1
ATOM 1473 C CA . ALA A 1 190 ? 15.594 5.208 -19.768 1.00 89.06 190 ALA A CA 1
ATOM 1474 C C . ALA A 1 190 ? 15.542 6.738 -19.644 1.00 89.06 190 ALA A C 1
ATOM 1476 O O . ALA A 1 190 ? 14.580 7.346 -20.110 1.00 89.06 190 ALA A O 1
ATOM 1477 N N . GLY A 1 191 ? 16.604 7.366 -19.126 1.00 89.19 191 GLY A N 1
ATOM 1478 C CA . GLY A 1 191 ? 16.709 8.827 -19.060 1.00 89.19 191 GLY A CA 1
ATOM 1479 C C . GLY A 1 191 ? 16.660 9.481 -20.445 1.00 89.19 191 GLY A C 1
ATOM 1480 O O . GLY A 1 191 ? 15.920 10.438 -20.655 1.00 89.19 191 GLY A O 1
ATOM 1481 N N . ASN A 1 192 ? 17.360 8.914 -21.434 1.00 91.31 192 ASN A N 1
ATOM 1482 C CA . ASN A 1 192 ? 17.339 9.437 -22.803 1.00 91.31 192 ASN A CA 1
ATOM 1483 C C . ASN A 1 192 ? 15.964 9.294 -23.468 1.00 91.31 192 ASN A C 1
ATOM 1485 O O . ASN A 1 192 ? 15.569 10.177 -24.229 1.00 91.31 192 ASN A O 1
ATOM 1489 N N . VAL A 1 193 ? 15.236 8.205 -23.197 1.00 91.44 193 VAL A N 1
ATOM 1490 C CA . VAL A 1 193 ? 13.852 8.056 -23.676 1.00 91.44 193 VAL A CA 1
ATOM 1491 C C . VAL A 1 193 ? 12.955 9.095 -23.026 1.00 91.44 193 VAL A C 1
ATOM 1493 O O . VAL A 1 193 ? 12.231 9.783 -23.738 1.00 91.44 193 VAL A O 1
ATOM 1496 N N . PHE A 1 194 ? 13.044 9.251 -21.705 1.00 88.31 194 PHE A N 1
ATOM 1497 C CA . PHE A 1 194 ? 12.232 10.204 -20.958 1.00 88.31 194 PHE A CA 1
ATOM 1498 C C . PHE A 1 194 ? 12.429 11.643 -21.452 1.00 88.31 194 PHE A C 1
ATOM 1500 O O . PHE A 1 194 ? 11.452 12.344 -21.697 1.00 88.31 194 PHE A O 1
ATOM 1507 N N . LEU A 1 195 ? 13.674 12.063 -21.701 1.00 89.50 195 LEU A N 1
ATOM 1508 C CA . LEU A 1 195 ? 13.972 13.400 -22.226 1.00 89.50 195 LEU A CA 1
ATOM 1509 C C . LEU A 1 195 ? 13.420 13.642 -23.639 1.00 89.50 195 LEU A C 1
ATOM 1511 O O . LEU A 1 195 ? 13.069 14.770 -23.972 1.00 89.50 195 LEU A O 1
ATOM 1515 N N . LYS A 1 196 ? 13.359 12.605 -24.483 1.00 90.50 196 LYS A N 1
ATOM 1516 C CA . LYS A 1 196 ? 12.904 12.723 -25.880 1.00 90.50 196 LYS A CA 1
ATOM 1517 C C . LYS A 1 196 ? 11.399 12.541 -26.051 1.00 90.50 196 LYS A C 1
ATOM 1519 O O . LYS A 1 196 ? 10.825 13.107 -26.975 1.00 90.50 196 LYS A O 1
ATOM 1524 N N . HIS A 1 197 ? 10.790 11.700 -25.223 1.00 89.69 197 HIS A N 1
ATOM 1525 C CA . HIS A 1 197 ? 9.452 11.157 -25.454 1.00 89.69 197 HIS A CA 1
ATOM 1526 C C . HIS A 1 197 ? 8.513 11.305 -24.248 1.00 89.69 197 HIS A C 1
ATOM 1528 O O . HIS A 1 197 ? 7.322 11.036 -24.376 1.00 89.69 197 HIS A O 1
ATOM 1534 N N . GLY A 1 198 ? 9.015 11.743 -23.089 1.00 86.81 198 GLY A N 1
ATOM 1535 C CA . GLY A 1 198 ? 8.237 11.844 -21.857 1.00 86.81 198 GLY A CA 1
ATOM 1536 C C . GLY A 1 198 ? 7.950 10.485 -21.211 1.00 86.81 198 GLY A C 1
ATOM 1537 O O . GLY A 1 198 ? 8.617 9.487 -21.485 1.00 86.81 198 GLY A O 1
ATOM 1538 N N . SER A 1 199 ? 6.967 10.457 -20.306 1.00 84.56 199 SER A N 1
ATOM 1539 C CA . SER A 1 199 ? 6.571 9.249 -19.563 1.00 84.56 199 SER A CA 1
ATOM 1540 C C . SER A 1 199 ? 5.411 8.468 -20.179 1.00 84.56 199 SER A C 1
ATOM 1542 O O . SER A 1 199 ? 5.171 7.337 -19.766 1.00 84.56 199 SER A O 1
ATOM 1544 N N . GLU A 1 200 ? 4.668 9.064 -21.112 1.00 86.12 200 GLU A N 1
ATOM 1545 C CA . GLU A 1 200 ? 3.430 8.484 -21.648 1.00 86.12 200 GLU A CA 1
ATOM 1546 C C . GLU A 1 200 ? 3.740 7.571 -22.838 1.00 86.12 200 GLU A C 1
ATOM 1548 O O . GLU A 1 200 ? 3.872 8.004 -23.986 1.00 86.12 200 GLU A O 1
ATOM 1553 N N . LEU A 1 201 ? 3.923 6.287 -22.527 1.00 89.62 201 LEU A N 1
ATOM 1554 C CA . LEU A 1 201 ? 4.372 5.260 -23.458 1.00 89.62 201 LEU A CA 1
ATOM 1555 C C . LEU A 1 201 ? 3.408 4.070 -23.469 1.00 89.62 201 LEU A C 1
ATOM 1557 O O . LEU A 1 201 ? 2.852 3.690 -22.439 1.00 89.62 201 LEU A O 1
ATOM 1561 N N . ARG A 1 202 ? 3.260 3.423 -24.628 1.00 89.25 202 ARG A N 1
ATOM 1562 C CA . ARG A 1 202 ? 2.405 2.241 -24.806 1.00 89.25 202 ARG A CA 1
ATOM 1563 C C . ARG A 1 202 ? 3.208 1.045 -25.280 1.00 89.25 202 ARG A C 1
ATOM 1565 O O . ARG A 1 202 ? 4.023 1.162 -26.192 1.00 89.25 202 ARG A O 1
ATOM 1572 N N . LEU A 1 203 ? 2.925 -0.123 -24.708 1.00 90.00 203 LEU A N 1
ATOM 1573 C CA . LEU A 1 203 ? 3.433 -1.400 -25.201 1.00 90.00 203 LEU A CA 1
ATOM 1574 C C . LEU A 1 203 ? 2.523 -1.919 -26.323 1.00 90.00 203 LEU A C 1
ATOM 1576 O O . LEU A 1 203 ? 1.307 -1.998 -26.158 1.00 90.00 203 LEU A O 1
ATOM 1580 N N . ILE A 1 204 ? 3.110 -2.298 -27.455 1.00 89.75 204 ILE A N 1
ATOM 1581 C CA . ILE A 1 204 ? 2.408 -2.889 -28.597 1.00 89.75 204 ILE A CA 1
ATOM 1582 C C . ILE A 1 204 ? 3.154 -4.119 -29.137 1.00 89.75 204 ILE A C 1
ATOM 1584 O O . ILE A 1 204 ? 4.366 -4.246 -28.944 1.00 89.75 204 ILE A O 1
ATOM 1588 N N . PRO A 1 205 ? 2.475 -5.018 -29.870 1.00 87.94 205 PRO A N 1
ATOM 1589 C CA . PRO A 1 205 ? 3.150 -6.024 -30.684 1.00 87.94 205 PRO A CA 1
ATOM 1590 C C . PRO A 1 205 ? 4.038 -5.364 -31.750 1.00 87.94 205 PRO A C 1
ATOM 1592 O O . PRO A 1 205 ? 3.606 -4.412 -32.407 1.00 87.94 205 PRO A O 1
ATOM 1595 N N . ARG A 1 206 ? 5.250 -5.890 -31.966 1.00 80.75 206 ARG A N 1
ATOM 1596 C CA . ARG A 1 206 ? 6.208 -5.389 -32.973 1.00 80.75 206 ARG A CA 1
ATOM 1597 C C . ARG A 1 206 ? 5.617 -5.295 -34.373 1.00 80.75 206 ARG A C 1
ATOM 1599 O O . ARG A 1 206 ? 5.932 -4.353 -35.086 1.00 80.75 206 ARG A O 1
ATOM 1606 N N . ASP A 1 207 ? 4.719 -6.204 -34.731 1.00 74.94 207 ASP A N 1
ATOM 1607 C CA . ASP A 1 207 ? 4.099 -6.248 -36.062 1.00 74.94 207 ASP A CA 1
ATOM 1608 C C . ASP A 1 207 ? 3.210 -5.029 -36.360 1.00 74.94 207 ASP A C 1
ATOM 1610 O O . ASP A 1 207 ? 2.857 -4.768 -37.508 1.00 74.94 207 ASP A O 1
ATOM 1614 N N . ARG A 1 208 ? 2.853 -4.249 -35.330 1.00 64.31 208 ARG A N 1
ATOM 1615 C CA . ARG A 1 208 ? 2.107 -2.991 -35.476 1.00 64.31 208 ARG A CA 1
ATOM 1616 C C . ARG A 1 208 ? 3.021 -1.769 -35.640 1.00 64.31 208 ARG A C 1
ATOM 1618 O O . ARG A 1 208 ? 2.529 -0.684 -35.934 1.00 64.31 208 ARG A O 1
ATOM 1625 N N . VAL A 1 209 ? 4.337 -1.932 -35.494 1.00 56.03 209 VAL A N 1
ATOM 1626 C CA . VAL A 1 209 ? 5.341 -0.873 -35.668 1.00 56.03 209 VAL A CA 1
ATOM 1627 C C . VAL A 1 209 ? 5.738 -0.803 -37.146 1.00 56.03 209 VAL A C 1
ATOM 1629 O O . VAL A 1 209 ? 6.354 -1.727 -37.666 1.00 56.03 209 VAL A O 1
ATOM 1632 N N . GLY A 1 210 ? 5.399 0.292 -37.837 1.00 54.09 210 GLY A N 1
ATOM 1633 C CA . GLY A 1 210 ? 5.863 0.560 -39.212 1.00 54.09 210 GLY A CA 1
ATOM 1634 C C . GLY A 1 210 ? 4.823 0.439 -40.335 1.00 54.09 210 GLY A C 1
ATOM 1635 O O . GLY A 1 210 ? 5.177 0.612 -41.498 1.00 54.09 210 GLY A O 1
ATOM 1636 N N . SER A 1 211 ? 3.541 0.206 -40.031 1.00 49.56 211 SER A N 1
ATOM 1637 C CA . SER A 1 211 ? 2.484 0.165 -41.064 1.00 49.56 211 SER A CA 1
ATOM 1638 C C . SER A 1 211 ? 1.959 1.545 -41.499 1.00 49.56 211 SER A C 1
ATOM 1640 O O . SER A 1 211 ? 1.203 1.628 -42.463 1.00 49.56 211 SER A O 1
ATOM 1642 N N . SER A 1 212 ? 2.374 2.635 -40.846 1.00 48.31 212 SER A N 1
ATOM 1643 C CA . SER A 1 212 ? 1.867 3.993 -41.120 1.00 48.31 212 SER A CA 1
ATOM 1644 C C . SER A 1 212 ? 2.546 4.711 -42.295 1.00 48.31 212 SER A C 1
ATOM 1646 O O . SER A 1 212 ? 2.129 5.809 -42.649 1.00 48.31 212 SER A O 1
ATOM 1648 N N . THR A 1 213 ? 3.552 4.104 -42.938 1.00 44.28 213 THR A N 1
ATOM 1649 C CA . THR A 1 213 ? 4.251 4.707 -44.088 1.00 44.28 213 THR A CA 1
ATOM 1650 C C . THR A 1 213 ? 4.300 3.743 -45.273 1.00 44.28 213 THR A C 1
ATOM 1652 O O . THR A 1 213 ? 5.358 3.270 -45.678 1.00 44.28 213 THR A O 1
ATOM 1655 N N . ARG A 1 214 ? 3.140 3.448 -45.866 1.00 38.06 214 ARG A N 1
ATOM 1656 C CA . ARG A 1 214 ? 3.070 3.115 -47.296 1.00 38.06 214 ARG A CA 1
ATOM 1657 C C . ARG A 1 214 ? 2.243 4.187 -47.980 1.00 38.06 214 ARG A C 1
ATOM 1659 O O . ARG A 1 214 ? 1.017 4.164 -47.946 1.00 38.06 214 ARG A O 1
ATOM 1666 N N . THR A 1 215 ? 2.936 5.146 -48.577 1.00 40.28 215 THR A N 1
ATOM 1667 C CA . THR A 1 215 ? 2.382 5.993 -49.626 1.00 40.28 215 THR A CA 1
ATOM 1668 C C . THR A 1 215 ? 1.780 5.087 -50.700 1.00 40.28 215 THR A C 1
ATOM 1670 O O . THR A 1 215 ? 2.471 4.268 -51.302 1.00 40.28 215 THR A O 1
ATOM 1673 N N . PHE A 1 216 ? 0.472 5.210 -50.921 1.00 39.69 216 PHE A N 1
ATOM 1674 C CA . PHE A 1 216 ? -0.179 4.682 -52.112 1.00 39.69 216 PHE A CA 1
ATOM 1675 C C . PHE A 1 216 ? 0.403 5.423 -53.322 1.00 39.69 216 PHE A C 1
ATOM 1677 O O . PHE A 1 216 ? -0.041 6.517 -53.662 1.00 39.69 216 PHE A O 1
ATOM 1684 N N . SER A 1 217 ? 1.411 4.851 -53.979 1.00 39.75 217 SER A N 1
ATOM 1685 C CA . SER A 1 217 ? 1.690 5.189 -55.371 1.00 39.75 217 SER A CA 1
ATOM 1686 C C . SER A 1 217 ? 0.603 4.520 -56.210 1.00 39.75 217 SER A C 1
ATOM 1688 O O . SER A 1 217 ? 0.679 3.324 -56.500 1.00 39.75 217 SER A O 1
ATOM 1690 N N . MET A 1 218 ? -0.447 5.270 -56.540 1.00 45.16 218 MET A N 1
ATOM 1691 C CA . MET A 1 218 ? -1.350 4.897 -57.625 1.00 45.16 218 MET A CA 1
ATOM 1692 C C . MET A 1 218 ? -0.519 4.738 -58.900 1.00 45.16 218 MET A C 1
ATOM 1694 O O . MET A 1 218 ? 0.152 5.674 -59.330 1.00 45.16 218 MET A O 1
ATOM 1698 N N . GLY A 1 219 ? -0.544 3.534 -59.470 1.00 41.09 219 GLY A N 1
ATOM 1699 C CA . GLY A 1 219 ? -0.079 3.301 -60.828 1.00 41.09 219 GLY A CA 1
ATOM 1700 C C . GLY A 1 219 ? -0.984 4.049 -61.796 1.00 41.09 219 GLY A C 1
ATOM 1701 O O . GLY A 1 219 ? -2.182 3.775 -61.865 1.00 41.09 219 GLY A O 1
ATOM 1702 N N . SER A 1 220 ? -0.409 5.006 -62.512 1.00 44.25 220 SER A N 1
ATOM 1703 C CA . SER A 1 220 ? -0.992 5.567 -63.723 1.00 44.25 220 SER A CA 1
ATOM 1704 C C . SER A 1 220 ? -0.949 4.497 -64.812 1.00 44.25 220 SER A C 1
ATOM 1706 O O . SER A 1 220 ? 0.078 3.840 -64.996 1.00 44.25 220 SER A O 1
ATOM 1708 N N . SER A 1 221 ? -2.089 4.317 -65.475 1.00 47.81 221 SER A N 1
ATOM 1709 C CA . SER A 1 221 ? -2.232 3.564 -66.724 1.00 47.81 221 SER A CA 1
ATOM 1710 C C . SER A 1 221 ? -1.360 4.121 -67.846 1.00 47.81 221 SER A C 1
ATOM 1712 O O . SER A 1 221 ? -1.049 5.333 -67.799 1.00 47.81 221 SER A O 1
#

Organism: Timema poppense (NCBI:txid170557)

InterPro domains:
  IPR005375 Ubiquitin-fold modifier 1 [PF03671] (148-204)
  IPR005375 Ubiquitin-fold modifier 1 [PTHR15825] (147-213)
  IPR029071 Ubiquitin-like domain superfamily [SSF54236] (148-211)